Protein AF-A0A8S9YW09-F1 (afdb_monomer_lite)

Secondary structure (DSSP, 8-state):
-HHHHHHHHHHTTT---HHHHHHHHHHHHHHHHT-----EE--HHHHHH--GGGS-TTSPPEEEEEE-SS-SSHHHHHHHHHHHHT-TTTSSHHHHHH-----EEEEE-SB-STT---BSSEEEEE-SS-EEEE-S-S-HHHHHHHHHHHHTT---EEE-TTTHHHHH-TTTT--SSEEEEEE----HHHHHHHHHHHHHHHTTTEEEEEE-TTT-HHHHHHTT--SS--SS-EEEEEETTEEEE--S-PPTT-HHHHHHIIIIIGGGS-EEEPPPPPPHHHHHHHHHHHHHHHHHHHH-HHHHHHHHHHHHHHHHHHHHHHHHHHHHHHHTTTTTGGGSSSS------------------------------

Radius of gyration: 38.92 Å; chains: 1; bounding box: 91×90×108 Å

Structure (mmCIF, N/CA/C/O backbone):
data_AF-A0A8S9YW09-F1
#
_entry.id   AF-A0A8S9YW09-F1
#
loop_
_atom_site.group_PDB
_atom_site.id
_atom_site.type_symbol
_atom_site.label_atom_id
_atom_site.label_alt_id
_atom_site.label_comp_id
_atom_site.label_asym_id
_atom_site.label_entity_id
_atom_site.label_seq_id
_atom_site.pdbx_PDB_ins_code
_atom_site.Cartn_x
_atom_site.Cartn_y
_atom_site.Cartn_z
_atom_site.occupancy
_atom_site.B_iso_or_equiv
_atom_site.auth_seq_id
_atom_site.auth_comp_id
_atom_site.auth_asym_id
_atom_site.auth_atom_id
_atom_site.pdbx_PDB_model_num
ATOM 1 N N . MET A 1 1 ? 18.233 -5.459 -41.151 1.00 38.62 1 MET A N 1
ATOM 2 C CA . MET A 1 1 ? 18.848 -6.801 -41.010 1.00 38.62 1 MET A CA 1
ATOM 3 C C . MET A 1 1 ? 18.903 -7.599 -42.315 1.00 38.62 1 MET A C 1
ATOM 5 O O . MET A 1 1 ? 19.995 -8.012 -42.679 1.00 38.62 1 MET A O 1
ATOM 9 N N . ALA A 1 2 ? 17.797 -7.779 -43.053 1.00 34.22 2 ALA A N 1
ATOM 10 C CA . ALA A 1 2 ? 17.775 -8.597 -44.281 1.00 34.22 2 ALA A CA 1
ATOM 11 C C . ALA A 1 2 ? 18.789 -8.159 -45.365 1.00 34.22 2 ALA A C 1
ATOM 13 O O . ALA A 1 2 ? 19.487 -8.992 -45.932 1.00 34.22 2 ALA A O 1
ATOM 14 N N . LEU A 1 3 ? 18.954 -6.850 -45.588 1.00 36.75 3 LEU A N 1
ATOM 15 C CA . LEU A 1 3 ? 19.936 -6.304 -46.542 1.00 36.75 3 LEU A CA 1
ATOM 16 C C . LEU A 1 3 ? 21.400 -6.536 -46.126 1.00 36.75 3 LEU A C 1
ATOM 18 O O . LEU A 1 3 ? 22.253 -6.752 -46.983 1.00 36.75 3 LEU A O 1
ATOM 22 N N . LEU A 1 4 ? 21.688 -6.554 -44.820 1.00 41.75 4 LEU A N 1
ATOM 23 C CA . LEU A 1 4 ? 23.035 -6.805 -44.295 1.00 41.75 4 LEU A CA 1
ATOM 24 C C . LEU A 1 4 ? 23.421 -8.285 -44.463 1.00 41.75 4 LEU A C 1
ATOM 26 O O . LEU A 1 4 ? 24.546 -8.595 -44.843 1.00 41.75 4 LEU A O 1
ATOM 30 N N . LEU A 1 5 ? 22.461 -9.194 -44.257 1.00 45.59 5 LEU A N 1
ATOM 31 C CA . LEU A 1 5 ? 22.642 -10.637 -44.450 1.00 45.59 5 LEU A CA 1
ATOM 32 C C . LEU A 1 5 ? 22.887 -11.000 -45.924 1.00 45.59 5 LEU A C 1
ATOM 34 O O . LEU A 1 5 ? 23.711 -11.868 -46.210 1.00 45.59 5 LEU A O 1
ATOM 38 N N . ILE A 1 6 ? 22.242 -10.298 -46.861 1.00 52.12 6 ILE A N 1
ATOM 39 C CA . ILE A 1 6 ? 22.453 -10.488 -48.306 1.00 52.12 6 ILE A CA 1
ATOM 40 C C . ILE A 1 6 ? 23.844 -9.987 -48.731 1.00 52.12 6 ILE A C 1
ATOM 42 O O . ILE A 1 6 ? 24.545 -10.671 -49.479 1.00 52.12 6 ILE A O 1
ATOM 46 N N . LEU A 1 7 ? 24.289 -8.841 -48.203 1.00 48.72 7 LEU A N 1
ATOM 47 C CA . LEU A 1 7 ? 25.627 -8.292 -48.461 1.00 48.72 7 LEU A CA 1
ATOM 48 C C . LEU A 1 7 ? 26.745 -9.194 -47.916 1.00 48.72 7 LEU A C 1
ATOM 50 O O . LEU A 1 7 ? 27.710 -9.473 -48.626 1.00 48.72 7 LEU A O 1
ATOM 54 N N . ILE A 1 8 ? 26.583 -9.722 -46.701 1.00 53.28 8 ILE A N 1
ATOM 55 C CA . ILE A 1 8 ? 27.535 -10.658 -46.083 1.00 53.28 8 ILE A CA 1
ATOM 56 C C . ILE A 1 8 ? 27.564 -11.988 -46.858 1.00 53.28 8 ILE A C 1
ATOM 58 O O . ILE A 1 8 ? 28.641 -12.497 -47.168 1.00 53.28 8 ILE A O 1
ATOM 62 N N . SER A 1 9 ? 26.402 -12.507 -47.275 1.00 52.12 9 SER A N 1
ATOM 63 C CA . SER A 1 9 ? 26.300 -13.698 -48.135 1.00 52.12 9 SER A CA 1
ATOM 64 C C . SER A 1 9 ? 27.034 -13.525 -49.471 1.00 52.12 9 SER A C 1
ATOM 66 O O . SER A 1 9 ? 27.677 -14.460 -49.951 1.00 52.12 9 SER A O 1
ATOM 68 N N . SER A 1 10 ? 26.965 -12.334 -50.075 1.00 54.56 10 SER A N 1
ATOM 69 C CA . SER A 1 10 ? 27.607 -12.059 -51.365 1.00 54.56 10 SER A CA 1
ATOM 70 C C . SER A 1 10 ? 29.128 -11.880 -51.256 1.00 54.56 10 SER A C 1
ATOM 72 O O . SER A 1 10 ? 29.847 -12.241 -52.187 1.00 54.56 10 SER A O 1
ATOM 74 N N . LEU A 1 11 ? 29.633 -11.382 -50.120 1.00 54.09 11 LEU A N 1
ATOM 75 C CA . LEU A 1 11 ? 31.070 -11.210 -49.854 1.00 54.09 11 LEU A CA 1
ATOM 76 C C . LEU A 1 11 ? 31.793 -12.523 -49.491 1.00 54.09 11 LEU A C 1
ATOM 78 O O . LEU A 1 11 ? 32.989 -12.657 -49.738 1.00 54.09 11 LEU A O 1
ATOM 82 N N . LEU A 1 12 ? 31.081 -13.515 -48.948 1.00 52.28 12 LEU A N 1
ATOM 83 C CA . LEU A 1 12 ? 31.646 -14.792 -48.474 1.00 52.28 12 LEU A CA 1
ATOM 84 C C . LEU A 1 12 ? 31.626 -15.931 -49.509 1.00 52.28 12 LEU A C 1
ATOM 86 O O . LEU A 1 12 ? 32.023 -17.062 -49.212 1.00 52.28 12 LEU A O 1
ATOM 90 N N . ASN A 1 13 ? 31.216 -15.643 -50.746 1.00 52.41 13 ASN A N 1
ATOM 91 C CA . ASN A 1 13 ? 31.117 -16.637 -51.814 1.00 52.41 13 ASN A CA 1
ATOM 92 C C . ASN A 1 13 ? 32.441 -17.302 -52.283 1.00 52.41 13 ASN A C 1
ATOM 94 O O . ASN A 1 13 ? 32.350 -18.424 -52.786 1.00 52.41 13 ASN A O 1
ATOM 98 N N . PRO A 1 14 ? 33.663 -16.738 -52.116 1.00 48.59 14 PRO A N 1
ATOM 99 C CA . PRO A 1 14 ? 34.868 -17.393 -52.638 1.00 48.59 14 PRO A CA 1
ATOM 100 C C . PRO A 1 14 ? 35.523 -18.417 -51.687 1.00 48.59 14 PRO A C 1
ATOM 102 O O . PRO A 1 14 ? 36.438 -19.128 -52.103 1.00 48.59 14 PRO A O 1
ATOM 105 N N . LEU A 1 15 ? 35.072 -18.568 -50.435 1.00 50.59 15 LEU A N 1
ATOM 106 C CA . LEU A 1 15 ? 35.698 -19.488 -49.471 1.00 50.59 15 LEU A CA 1
ATOM 107 C C . LEU A 1 15 ? 35.097 -20.904 -49.566 1.00 50.59 15 LEU A C 1
ATOM 109 O O . LEU A 1 15 ? 34.148 -21.276 -48.871 1.00 50.59 15 LEU A O 1
ATOM 113 N N . LYS A 1 16 ? 35.665 -21.719 -50.466 1.00 50.56 16 LYS A N 1
ATOM 114 C CA . LYS A 1 16 ? 35.349 -23.147 -50.644 1.00 50.56 16 LYS A CA 1
ATOM 115 C C . LYS A 1 16 ? 35.856 -23.979 -49.457 1.00 50.56 16 LYS A C 1
ATOM 117 O O . LYS A 1 16 ? 36.950 -24.528 -49.483 1.00 50.56 16 LYS A O 1
ATOM 122 N N . GLY A 1 17 ? 35.027 -24.112 -48.426 1.00 52.53 17 GLY A N 1
ATOM 123 C CA . GLY A 1 17 ? 35.242 -25.056 -47.329 1.00 52.53 17 GLY A CA 1
ATOM 124 C C . GLY A 1 17 ? 33.961 -25.296 -46.532 1.00 52.53 17 GLY A C 1
ATOM 125 O O . GLY A 1 17 ? 33.556 -24.460 -45.730 1.00 52.53 17 GLY A O 1
ATOM 126 N N . ILE A 1 18 ? 33.324 -26.458 -46.721 1.00 55.06 18 ILE A N 1
ATOM 127 C CA . ILE A 1 18 ? 32.054 -26.852 -46.068 1.00 55.06 18 ILE A CA 1
ATOM 128 C C . ILE A 1 18 ? 32.127 -26.774 -44.530 1.00 55.06 18 ILE A C 1
ATOM 130 O O . ILE A 1 18 ? 31.131 -26.475 -43.872 1.00 55.06 18 ILE A O 1
ATOM 134 N N . ARG A 1 19 ? 33.314 -26.985 -43.951 1.00 53.94 19 ARG A N 1
ATOM 135 C CA . ARG A 1 19 ? 33.543 -26.933 -42.500 1.00 53.94 19 ARG A CA 1
ATOM 136 C C . ARG A 1 19 ? 33.588 -25.497 -41.953 1.00 53.94 19 ARG A C 1
ATOM 138 O O . ARG A 1 19 ? 33.045 -25.247 -40.883 1.00 53.94 19 ARG A O 1
ATOM 145 N N . TRP A 1 20 ? 34.122 -24.546 -42.725 1.00 54.25 20 TRP A N 1
ATOM 146 C CA . TRP A 1 20 ? 34.126 -23.119 -42.375 1.00 54.25 20 TRP A CA 1
ATOM 147 C C . TRP A 1 20 ? 32.742 -22.494 -42.499 1.00 54.25 20 TRP A C 1
ATOM 149 O O . TRP A 1 20 ? 32.371 -21.688 -41.657 1.00 54.25 20 TRP A O 1
ATOM 159 N N . ARG A 1 21 ? 31.937 -22.921 -43.482 1.00 53.81 21 ARG A N 1
ATOM 160 C CA . ARG A 1 21 ? 30.552 -22.451 -43.623 1.00 53.81 21 ARG A CA 1
ATOM 161 C C . ARG A 1 21 ? 29.705 -22.763 -42.393 1.00 53.81 21 ARG A C 1
ATOM 163 O O . ARG A 1 21 ? 28.982 -21.885 -41.954 1.00 53.81 21 ARG A O 1
ATOM 170 N N . LYS A 1 22 ? 29.829 -23.959 -41.802 1.00 54.81 22 LYS A N 1
ATOM 171 C CA . LYS A 1 22 ? 29.092 -24.320 -40.577 1.00 54.81 22 LYS A CA 1
ATOM 172 C C . LYS A 1 22 ? 29.581 -23.541 -39.352 1.00 54.81 22 LYS A C 1
ATOM 174 O O . LYS A 1 22 ? 28.753 -23.011 -38.626 1.00 54.81 22 LYS A O 1
ATOM 179 N N . CYS A 1 23 ? 30.895 -23.406 -39.156 1.00 57.16 23 CYS A N 1
ATOM 180 C CA . CYS A 1 23 ? 31.441 -22.604 -38.053 1.00 57.16 23 CYS A CA 1
ATOM 181 C C . CYS A 1 23 ? 31.098 -21.118 -38.181 1.00 57.16 23 CYS A C 1
ATOM 183 O O . CYS A 1 23 ? 30.785 -20.491 -37.182 1.00 57.16 23 CYS A O 1
ATOM 185 N N . LEU A 1 24 ? 31.112 -20.563 -39.393 1.00 61.34 24 LEU A N 1
ATOM 186 C CA . LEU A 1 24 ? 30.771 -19.165 -39.632 1.00 61.34 24 LEU A CA 1
ATOM 187 C C . LEU A 1 24 ? 29.262 -18.922 -39.526 1.00 61.34 24 LEU A C 1
ATOM 189 O O . LEU A 1 24 ? 28.868 -17.880 -39.031 1.00 61.34 24 LEU A O 1
ATOM 193 N N . PHE A 1 25 ? 28.417 -19.880 -39.922 1.00 60.28 25 PHE A N 1
ATOM 194 C CA . PHE A 1 25 ? 26.973 -19.790 -39.681 1.00 60.28 25 PHE A CA 1
ATOM 195 C C . PHE A 1 25 ? 26.664 -19.841 -38.187 1.00 60.28 25 PHE A C 1
ATOM 197 O O . PHE A 1 25 ? 25.871 -19.042 -37.718 1.00 60.28 25 PHE A O 1
ATOM 204 N N . VAL A 1 26 ? 27.335 -20.719 -37.434 1.00 62.72 26 VAL A N 1
ATOM 205 C CA . VAL A 1 26 ? 27.223 -20.765 -35.970 1.00 62.72 26 VAL A CA 1
ATOM 206 C C . VAL A 1 26 ? 27.763 -19.480 -35.350 1.00 62.72 26 VAL A C 1
ATOM 208 O O . VAL A 1 26 ? 27.104 -18.937 -34.485 1.00 62.72 26 VAL A O 1
ATOM 211 N N . LEU A 1 27 ? 28.890 -18.937 -35.822 1.00 64.88 27 LEU A N 1
ATOM 212 C CA . LEU A 1 27 ? 29.451 -17.676 -35.330 1.00 64.88 27 LEU A CA 1
ATOM 213 C C . LEU A 1 27 ? 28.542 -16.484 -35.649 1.00 64.88 27 LEU A C 1
ATOM 215 O O . LEU A 1 27 ? 28.339 -15.643 -34.793 1.00 64.88 27 LEU A O 1
ATOM 219 N N . VAL A 1 28 ? 27.976 -16.404 -36.854 1.00 64.94 28 VAL A N 1
ATOM 220 C CA . VAL A 1 28 ? 27.044 -15.336 -37.245 1.00 64.94 28 VAL A CA 1
ATOM 221 C C . VAL A 1 28 ? 25.713 -15.492 -36.519 1.00 64.94 28 VAL A C 1
ATOM 223 O O . VAL A 1 28 ? 25.151 -14.486 -36.124 1.00 64.94 28 VAL A O 1
ATOM 226 N N . TYR A 1 29 ? 25.233 -16.713 -36.282 1.00 58.97 29 TYR A N 1
ATOM 227 C CA . TYR A 1 29 ? 24.055 -16.969 -35.450 1.00 58.97 29 TYR A CA 1
ATOM 228 C C . TYR A 1 29 ? 24.325 -16.613 -33.982 1.00 58.97 29 TYR A C 1
ATOM 230 O O . TYR A 1 29 ? 23.493 -15.989 -33.344 1.00 58.97 29 TYR A O 1
ATOM 238 N N . PHE A 1 30 ? 25.519 -16.916 -33.470 1.00 55.50 30 PHE A N 1
ATOM 239 C CA . PHE A 1 30 ? 25.962 -16.556 -32.121 1.00 55.50 30 PHE A CA 1
ATOM 240 C C . PHE A 1 30 ? 26.141 -15.037 -31.974 1.00 55.50 30 PHE A C 1
ATOM 242 O O . PHE A 1 30 ? 25.692 -14.458 -30.997 1.00 55.50 30 PHE A O 1
ATOM 249 N N . LEU A 1 31 ? 26.713 -14.364 -32.976 1.00 53.62 31 LEU A N 1
ATOM 250 C CA . LEU A 1 31 ? 26.859 -12.904 -33.027 1.00 53.62 31 LEU A CA 1
ATOM 251 C C . LEU A 1 31 ? 25.528 -12.184 -33.300 1.00 53.62 31 LEU A C 1
ATOM 253 O O . LEU A 1 31 ? 25.353 -11.059 -32.850 1.00 53.62 31 LEU A O 1
ATOM 257 N N . ALA A 1 32 ? 24.590 -12.811 -34.016 1.00 50.22 32 ALA A N 1
ATOM 258 C CA . ALA A 1 32 ? 23.234 -12.299 -34.220 1.00 50.22 32 ALA A CA 1
ATOM 259 C C . ALA A 1 32 ? 22.337 -12.533 -32.995 1.00 50.22 32 ALA A C 1
ATOM 261 O O . ALA A 1 32 ? 21.450 -11.730 -32.753 1.00 50.22 32 ALA A O 1
ATOM 262 N N . SER A 1 33 ? 22.595 -13.584 -32.212 1.00 46.69 33 SER A N 1
ATOM 263 C CA . SER A 1 33 ? 21.965 -13.848 -30.910 1.00 46.69 33 SER A CA 1
ATOM 264 C C . SER A 1 33 ? 22.544 -12.958 -29.796 1.00 46.69 33 SER A C 1
ATOM 266 O O . SER A 1 33 ? 21.892 -12.720 -28.788 1.00 46.69 33 SER A O 1
ATOM 268 N N . MET A 1 34 ? 23.719 -12.351 -30.013 1.00 42.44 34 MET A N 1
ATOM 269 C CA . MET A 1 34 ? 24.265 -11.262 -29.184 1.00 42.44 34 MET A CA 1
ATOM 270 C C . MET A 1 34 ? 23.589 -9.904 -29.456 1.00 42.44 34 MET A C 1
ATOM 272 O O . MET A 1 34 ? 24.188 -8.851 -29.224 1.00 42.44 34 MET A O 1
ATOM 276 N N . THR A 1 35 ? 22.352 -9.873 -29.962 1.00 46.09 35 THR A N 1
ATOM 277 C CA . THR A 1 35 ? 21.557 -8.649 -29.867 1.00 46.09 35 THR A CA 1
ATOM 278 C C . THR A 1 35 ? 21.207 -8.447 -28.403 1.00 46.09 35 THR A C 1
ATOM 280 O O . THR A 1 35 ? 20.286 -9.076 -27.885 1.00 46.09 35 THR A O 1
ATOM 283 N N . ASN A 1 36 ? 21.974 -7.568 -27.752 1.00 46.47 36 ASN A N 1
ATOM 284 C CA . ASN A 1 36 ? 21.634 -6.963 -26.469 1.00 46.47 36 ASN A CA 1
ATOM 285 C C . ASN A 1 36 ? 20.131 -6.670 -26.449 1.00 46.47 36 ASN A C 1
ATOM 287 O O . ASN A 1 36 ? 19.607 -6.200 -27.466 1.00 46.47 36 ASN A O 1
ATOM 291 N N . ALA A 1 37 ? 19.448 -6.896 -25.324 1.00 47.75 37 ALA A N 1
ATOM 292 C CA . ALA A 1 37 ? 18.128 -6.310 -25.145 1.00 47.75 37 ALA A CA 1
ATOM 293 C C . ALA A 1 37 ? 18.251 -4.817 -25.400 1.00 47.75 37 ALA A C 1
ATOM 295 O O . ALA A 1 37 ? 18.863 -4.062 -24.645 1.00 47.75 37 ALA A O 1
ATOM 296 N N . ALA A 1 38 ? 17.741 -4.423 -26.557 1.00 56.91 38 ALA A N 1
ATOM 297 C CA . ALA A 1 38 ? 17.748 -3.053 -26.969 1.00 56.91 38 ALA A CA 1
ATOM 298 C C . ALA A 1 38 ? 16.650 -2.414 -26.147 1.00 56.91 38 ALA A C 1
ATOM 300 O O . ALA A 1 38 ? 15.469 -2.672 -26.382 1.00 56.91 38 ALA A O 1
ATOM 301 N N . VAL A 1 39 ? 17.044 -1.603 -25.171 1.00 64.50 39 VAL A N 1
ATOM 302 C CA . VAL A 1 39 ? 16.102 -0.688 -24.547 1.00 64.50 39 VAL A CA 1
ATOM 303 C C . VAL A 1 39 ? 15.341 0.007 -25.664 1.00 64.50 39 VAL A C 1
ATOM 305 O O . VAL A 1 39 ? 15.925 0.609 -26.574 1.00 64.50 39 VAL A O 1
ATOM 308 N N . ARG A 1 40 ? 14.018 -0.072 -25.583 1.00 74.38 40 ARG A N 1
ATOM 309 C CA . ARG A 1 40 ? 13.139 0.541 -26.564 1.00 74.38 40 ARG A CA 1
ATOM 310 C C . ARG A 1 40 ? 12.821 1.954 -26.105 1.00 74.38 40 ARG A C 1
ATOM 312 O O . ARG A 1 40 ? 11.988 2.169 -25.226 1.00 74.38 40 ARG A O 1
ATOM 319 N N . ASN A 1 41 ? 13.486 2.925 -26.721 1.00 81.50 41 ASN A N 1
ATOM 320 C CA . ASN A 1 41 ? 13.068 4.319 -26.628 1.00 81.50 41 ASN A CA 1
ATOM 321 C C . ASN A 1 41 ? 11.752 4.475 -27.396 1.00 81.50 41 ASN A C 1
ATOM 323 O O . ASN A 1 41 ? 11.732 4.338 -28.621 1.00 81.50 41 ASN A O 1
ATOM 327 N N . ILE A 1 42 ? 10.658 4.743 -26.684 1.00 84.31 42 ILE A N 1
ATOM 328 C CA . ILE A 1 42 ? 9.323 4.895 -27.273 1.00 84.31 42 ILE A CA 1
ATOM 329 C C . ILE A 1 42 ? 8.708 6.243 -26.895 1.00 84.31 42 ILE A C 1
ATOM 331 O O . ILE A 1 42 ? 9.038 6.848 -25.876 1.00 84.31 42 ILE A O 1
ATOM 335 N N . THR A 1 43 ? 7.802 6.733 -27.740 1.00 86.06 43 THR A N 1
ATOM 336 C CA . THR A 1 43 ? 7.032 7.946 -27.455 1.00 86.06 43 THR A CA 1
ATOM 337 C C . THR A 1 43 ? 5.886 7.642 -26.491 1.00 86.06 43 THR A C 1
ATOM 339 O O . THR A 1 43 ? 5.376 6.522 -26.442 1.00 86.06 43 THR A O 1
ATOM 342 N N . PHE A 1 44 ? 5.440 8.657 -25.745 1.00 86.19 44 PHE A N 1
ATOM 343 C CA . PHE A 1 44 ? 4.319 8.530 -24.806 1.00 86.19 44 PHE A CA 1
ATOM 344 C C . PHE A 1 44 ? 3.036 8.005 -25.477 1.00 86.19 44 PHE A C 1
ATOM 346 O O . PHE A 1 44 ? 2.360 7.137 -24.937 1.00 86.19 44 PHE A O 1
ATOM 353 N N . GLU A 1 45 ? 2.728 8.475 -26.690 1.00 84.94 45 GLU A N 1
ATOM 354 C CA . GLU A 1 45 ? 1.558 8.012 -27.449 1.00 84.94 45 GLU A CA 1
ATOM 355 C C . GLU A 1 45 ? 1.630 6.529 -27.814 1.00 84.94 45 GLU A C 1
ATOM 357 O O . GLU A 1 45 ? 0.601 5.854 -27.833 1.00 84.94 45 GLU A O 1
ATOM 362 N N . LEU A 1 46 ? 2.831 6.024 -28.115 1.00 84.00 46 LEU A N 1
ATOM 363 C CA . LEU A 1 46 ? 3.026 4.613 -28.419 1.00 84.00 46 LEU A CA 1
ATOM 364 C C . LEU A 1 46 ? 2.880 3.774 -27.148 1.00 84.00 46 LEU A C 1
ATOM 366 O O . LEU A 1 46 ? 2.193 2.762 -27.191 1.00 84.00 46 LEU A O 1
ATOM 370 N N . LEU A 1 47 ? 3.432 4.231 -26.017 1.00 85.00 47 LEU A N 1
ATOM 371 C CA . LEU A 1 47 ? 3.278 3.558 -24.722 1.00 85.00 47 LEU A CA 1
ATOM 372 C C . LEU A 1 47 ? 1.802 3.375 -24.341 1.00 85.00 47 LEU A C 1
ATOM 374 O O . LEU A 1 47 ? 1.411 2.301 -23.899 1.00 85.00 47 LEU A O 1
ATOM 378 N N . CYS A 1 48 ? 0.973 4.398 -24.549 1.00 84.19 48 CYS A N 1
ATOM 379 C CA . CYS A 1 48 ? -0.458 4.329 -24.245 1.00 84.19 48 CYS A CA 1
ATOM 380 C C . CYS A 1 48 ? -1.246 3.365 -25.148 1.00 84.19 48 CYS A C 1
ATOM 382 O O . CYS A 1 48 ? -2.352 2.984 -24.778 1.00 84.19 48 CYS A O 1
ATOM 384 N N . LYS A 1 49 ? -0.713 3.011 -26.325 1.00 83.81 49 LYS A N 1
ATOM 385 C CA . LYS A 1 49 ? -1.327 2.070 -27.278 1.00 83.81 49 LYS A CA 1
ATOM 386 C C . LYS A 1 49 ? -0.792 0.644 -27.147 1.00 83.81 49 LYS A C 1
ATOM 388 O O . LYS A 1 49 ? -1.303 -0.239 -27.825 1.00 83.81 49 LYS A O 1
ATOM 393 N N . LEU A 1 50 ? 0.268 0.440 -26.367 1.00 82.62 50 LEU A N 1
ATOM 394 C CA . LEU A 1 50 ? 0.822 -0.885 -26.134 1.00 82.62 50 LEU A CA 1
ATOM 395 C C . LEU A 1 50 ? -0.055 -1.622 -25.128 1.00 82.62 50 LEU A C 1
ATOM 397 O O . LEU A 1 50 ? -0.203 -1.189 -23.984 1.00 82.62 50 LEU A O 1
ATOM 401 N N . ASP A 1 51 ? -0.572 -2.762 -25.564 1.00 73.12 51 ASP A N 1
ATOM 402 C CA . ASP A 1 51 ? -1.209 -3.728 -24.691 1.00 73.12 51 ASP A CA 1
ATOM 403 C C . ASP A 1 51 ? -0.154 -4.761 -24.284 1.00 73.12 51 ASP A C 1
ATOM 405 O O . ASP A 1 51 ? 0.415 -5.465 -25.115 1.00 73.12 51 ASP A O 1
ATOM 409 N N . PHE A 1 52 ? 0.152 -4.825 -22.986 1.00 81.44 52 PHE A N 1
ATOM 410 C CA . PHE A 1 52 ? 1.117 -5.773 -22.412 1.00 81.44 52 PHE A CA 1
ATOM 411 C C . PHE A 1 52 ? 0.528 -7.192 -22.292 1.00 81.44 52 PHE A C 1
ATOM 413 O O . PHE A 1 52 ? 0.872 -7.926 -21.371 1.00 81.44 52 PHE A O 1
ATOM 420 N N . GLU A 1 53 ? -0.377 -7.579 -23.195 1.00 76.94 53 GLU A N 1
ATOM 421 C CA . GLU A 1 53 ? -1.026 -8.899 -23.208 1.00 76.94 53 GLU A CA 1
ATOM 422 C C . GLU A 1 53 ? -0.010 -10.034 -23.375 1.00 76.94 53 GLU A C 1
ATOM 424 O O . GLU A 1 53 ? -0.161 -11.096 -22.775 1.00 76.94 53 GLU A O 1
ATOM 429 N N . ASP A 1 54 ? 1.071 -9.770 -24.110 1.00 72.25 54 ASP A N 1
ATOM 430 C CA . ASP A 1 54 ? 2.177 -10.709 -24.300 1.00 72.25 54 ASP A CA 1
ATOM 431 C C . ASP A 1 54 ? 3.007 -10.931 -23.019 1.00 72.25 54 ASP A C 1
ATOM 433 O O . ASP A 1 54 ? 3.807 -11.864 -22.959 1.00 72.25 54 ASP A O 1
ATOM 437 N N . VAL A 1 55 ? 2.832 -10.092 -21.987 1.00 76.94 55 VAL A N 1
ATOM 438 C CA . VAL A 1 55 ? 3.503 -10.221 -20.686 1.00 76.94 55 VAL A CA 1
ATOM 439 C C . VAL A 1 55 ? 2.576 -10.954 -19.714 1.00 76.94 55 VAL A C 1
ATOM 441 O O . VAL A 1 55 ? 1.677 -10.377 -19.088 1.00 76.94 55 VAL A O 1
ATOM 444 N N . LEU A 1 56 ? 2.794 -12.263 -19.596 1.00 76.69 56 LEU A N 1
ATOM 445 C CA . LEU A 1 56 ? 1.979 -13.146 -18.764 1.00 76.69 56 LEU A CA 1
ATOM 446 C C . LEU A 1 56 ? 2.118 -12.832 -17.266 1.00 76.69 56 LEU A C 1
ATOM 448 O O . LEU A 1 56 ? 3.204 -12.534 -16.765 1.00 76.69 56 LEU A O 1
ATOM 452 N N . VAL A 1 57 ? 1.018 -12.977 -16.524 1.00 79.38 57 VAL A N 1
ATOM 453 C CA . VAL A 1 57 ? 1.023 -12.864 -15.058 1.00 79.38 57 VAL A CA 1
ATOM 454 C C . VAL A 1 57 ? 1.952 -13.920 -14.460 1.00 79.38 57 VAL A C 1
ATOM 456 O O . VAL A 1 57 ? 1.837 -15.109 -14.752 1.00 79.38 57 VAL A O 1
ATOM 459 N N . GLY A 1 58 ? 2.869 -13.483 -13.599 1.00 73.56 58 GLY A N 1
ATOM 460 C CA . GLY A 1 58 ? 3.866 -14.355 -12.975 1.00 73.56 58 GLY A CA 1
ATOM 461 C C . GLY A 1 58 ? 5.181 -14.479 -13.742 1.00 73.56 58 GLY A C 1
ATOM 462 O O . GLY A 1 58 ? 6.150 -14.991 -13.182 1.00 73.56 58 GLY A O 1
ATOM 463 N N . ALA A 1 59 ? 5.240 -13.982 -14.979 1.00 79.25 59 ALA A N 1
ATOM 464 C CA . ALA A 1 59 ? 6.497 -13.771 -15.686 1.00 79.25 59 ALA A CA 1
ATOM 465 C C . ALA A 1 59 ? 7.184 -12.483 -15.202 1.00 79.25 59 ALA A C 1
ATOM 467 O O . ALA A 1 59 ? 6.659 -11.751 -14.355 1.00 79.25 59 ALA A O 1
ATOM 468 N N . ASN A 1 60 ? 8.364 -12.196 -15.755 1.00 81.12 60 ASN A N 1
ATOM 469 C CA . ASN A 1 60 ? 9.009 -10.921 -15.485 1.00 81.12 60 ASN A CA 1
ATOM 470 C C . ASN A 1 60 ? 8.148 -9.774 -16.046 1.00 81.12 60 ASN A C 1
ATOM 472 O O . ASN A 1 60 ? 7.617 -9.873 -17.149 1.00 81.12 60 ASN A O 1
ATOM 476 N N . PRO A 1 61 ? 7.990 -8.673 -15.306 1.00 86.62 61 PRO A N 1
ATOM 477 C CA . PRO A 1 61 ? 7.266 -7.516 -15.791 1.00 86.62 61 PRO A CA 1
ATOM 478 C C . PRO A 1 61 ? 8.045 -6.787 -16.884 1.00 86.62 61 PRO A C 1
ATOM 480 O O . PRO A 1 61 ? 9.278 -6.757 -16.885 1.00 86.62 61 PRO A O 1
ATOM 483 N N . ALA A 1 62 ? 7.310 -6.085 -17.744 1.00 87.12 62 ALA A N 1
ATOM 484 C CA . ALA A 1 62 ? 7.875 -5.003 -18.529 1.00 87.12 62 ALA A CA 1
ATOM 485 C C . ALA A 1 62 ? 8.280 -3.851 -17.597 1.00 87.12 62 ALA A C 1
ATOM 487 O O . ALA A 1 62 ? 7.495 -3.400 -16.755 1.00 87.12 62 ALA A O 1
ATOM 488 N N . LEU A 1 63 ? 9.511 -3.371 -17.761 1.00 89.50 63 LEU A N 1
ATOM 489 C CA . LEU A 1 63 ? 10.065 -2.252 -17.005 1.00 89.50 63 LEU A CA 1
ATOM 490 C C . LEU A 1 63 ? 9.932 -0.979 -17.825 1.00 89.50 63 LEU A C 1
ATOM 492 O O . LEU A 1 63 ? 10.499 -0.878 -18.909 1.00 89.50 63 LEU A O 1
ATOM 496 N N . ILE A 1 64 ? 9.212 0.011 -17.309 1.00 91.06 64 ILE A N 1
ATOM 497 C CA . ILE A 1 64 ? 8.969 1.265 -18.024 1.00 91.06 64 ILE A CA 1
ATOM 498 C C . ILE A 1 64 ? 9.556 2.411 -17.212 1.00 91.06 64 ILE A C 1
ATOM 500 O O . ILE A 1 64 ? 9.052 2.762 -16.147 1.00 91.06 64 ILE A O 1
ATOM 504 N N . PHE A 1 65 ? 10.617 3.012 -17.734 1.00 90.69 65 PHE A N 1
ATOM 505 C CA . PHE A 1 65 ? 11.259 4.189 -17.171 1.00 90.69 65 PHE A CA 1
ATOM 506 C C . PHE A 1 65 ? 10.635 5.437 -17.790 1.00 90.69 65 PHE A C 1
ATOM 508 O O . PHE A 1 65 ? 10.790 5.683 -18.986 1.00 90.69 65 PHE A O 1
ATOM 515 N N . ILE A 1 66 ? 9.931 6.225 -16.979 1.00 91.06 66 ILE A N 1
ATOM 516 C CA . ILE A 1 66 ? 9.352 7.504 -17.393 1.00 91.06 66 ILE A CA 1
ATOM 517 C C . ILE A 1 66 ? 10.165 8.610 -16.737 1.00 91.06 66 ILE A C 1
ATOM 519 O O . ILE A 1 66 ? 10.173 8.737 -15.512 1.00 91.06 66 ILE A O 1
ATOM 523 N N . THR A 1 67 ? 10.857 9.404 -17.546 1.00 90.25 67 THR A N 1
ATOM 524 C CA . THR A 1 67 ? 11.704 10.503 -17.073 1.00 90.25 67 THR A CA 1
ATOM 525 C C . THR A 1 67 ? 11.377 11.781 -17.850 1.00 90.25 67 THR A C 1
ATOM 527 O O . THR A 1 67 ? 11.149 11.721 -19.058 1.00 90.25 67 THR A O 1
ATOM 530 N N . PRO A 1 68 ? 11.314 12.966 -17.217 1.00 87.81 68 PRO A N 1
ATOM 531 C CA . PRO A 1 68 ? 11.177 14.218 -17.944 1.00 87.81 68 PRO A CA 1
ATOM 532 C C . PRO A 1 68 ? 12.550 14.721 -18.404 1.00 87.81 68 PRO A C 1
ATOM 534 O O . PRO A 1 68 ? 13.531 14.656 -17.665 1.00 87.81 68 PRO A O 1
ATOM 537 N N . GLY A 1 69 ? 12.615 15.337 -19.586 1.00 76.44 69 GLY A N 1
ATOM 538 C CA . GLY A 1 69 ? 13.873 15.855 -20.144 1.00 76.44 69 GLY A CA 1
ATOM 539 C C . GLY A 1 69 ? 14.588 16.958 -19.337 1.00 76.44 69 GLY A C 1
ATOM 540 O O . GLY A 1 69 ? 15.746 17.247 -19.619 1.00 76.44 69 GLY A O 1
ATOM 541 N N . LYS A 1 70 ? 13.943 17.593 -18.346 1.00 72.81 70 LYS A N 1
ATOM 542 C CA . LYS A 1 70 ? 14.575 18.556 -17.419 1.00 72.81 70 LYS A CA 1
ATOM 543 C C . LYS A 1 70 ? 14.343 18.103 -15.983 1.00 72.81 70 LYS A C 1
ATOM 545 O O . LYS A 1 70 ? 13.265 18.325 -15.442 1.00 72.81 70 LYS A O 1
ATOM 550 N N . CYS A 1 71 ? 15.335 17.464 -15.373 1.00 76.75 71 CYS A N 1
ATOM 551 C CA . CYS A 1 71 ? 15.153 16.813 -14.081 1.00 76.75 71 CYS A CA 1
ATOM 552 C C . CYS A 1 71 ? 16.495 16.621 -13.363 1.00 76.75 71 CYS A C 1
ATOM 554 O O . CYS A 1 71 ? 17.425 16.053 -13.925 1.00 76.75 71 CYS A O 1
ATOM 556 N N . SER A 1 72 ? 16.588 17.078 -12.110 1.00 77.00 72 SER A N 1
ATOM 557 C CA . SER A 1 72 ? 17.804 16.973 -11.287 1.00 77.00 72 SER A CA 1
ATOM 558 C C . SER A 1 72 ? 18.057 15.563 -10.745 1.00 77.00 72 SER A C 1
ATOM 560 O O . SER A 1 72 ? 19.192 15.215 -10.445 1.00 77.00 72 SER A O 1
ATOM 562 N N . ILE A 1 73 ? 17.007 14.747 -10.613 1.00 81.44 73 ILE A N 1
ATOM 563 C CA . ILE A 1 73 ? 17.077 13.383 -10.058 1.00 81.44 73 ILE A CA 1
ATOM 564 C C . ILE A 1 73 ? 17.280 12.339 -11.171 1.00 81.44 73 ILE A C 1
ATOM 566 O O . ILE A 1 73 ? 17.644 11.195 -10.907 1.00 81.44 73 ILE A O 1
ATOM 570 N N . CYS A 1 74 ? 17.088 12.725 -12.431 1.00 83.44 74 CYS A N 1
ATOM 571 C CA . CYS A 1 74 ? 17.017 11.789 -13.546 1.00 83.44 74 CYS A CA 1
ATOM 572 C C . CYS A 1 74 ? 18.355 11.156 -13.914 1.00 83.44 74 CYS A C 1
ATOM 574 O O . CYS A 1 74 ? 18.351 10.035 -14.403 1.00 83.44 74 CYS A O 1
ATOM 576 N N . GLU A 1 75 ? 19.478 11.781 -13.558 1.00 83.19 75 GLU A N 1
ATOM 577 C CA . GLU A 1 75 ? 20.806 11.167 -13.677 1.00 83.19 75 GLU A CA 1
ATOM 578 C C . GLU A 1 75 ? 20.890 9.838 -12.900 1.00 83.19 75 GLU A C 1
ATOM 580 O O . GLU A 1 75 ? 21.461 8.864 -13.384 1.00 83.19 75 GLU A O 1
ATOM 585 N N . ARG A 1 76 ? 20.232 9.742 -11.731 1.00 84.12 76 ARG A N 1
ATOM 586 C CA . ARG A 1 76 ? 20.166 8.489 -10.954 1.00 84.12 76 ARG A CA 1
ATOM 587 C C . ARG A 1 76 ? 19.254 7.442 -11.589 1.00 84.12 76 ARG A C 1
ATOM 589 O O . ARG A 1 76 ? 19.504 6.248 -11.460 1.00 84.12 76 ARG A O 1
ATOM 596 N N . PHE A 1 77 ? 18.173 7.871 -12.237 1.00 85.94 77 PHE A N 1
ATOM 597 C CA . PHE A 1 77 ? 17.312 6.949 -12.980 1.00 85.94 77 PHE A CA 1
ATOM 598 C C . PHE A 1 77 ? 18.047 6.412 -14.203 1.00 85.94 77 PHE A C 1
ATOM 600 O O . PHE A 1 77 ? 17.980 5.215 -14.454 1.00 85.94 77 PHE A O 1
ATOM 607 N N . GLU A 1 78 ? 18.787 7.271 -14.905 1.00 82.75 78 GLU A N 1
ATOM 608 C CA . GLU A 1 78 ? 19.602 6.911 -16.062 1.00 82.75 78 GLU A CA 1
ATOM 609 C C . GLU A 1 78 ? 20.735 5.949 -15.681 1.00 82.75 78 GLU A C 1
ATOM 611 O O . GLU A 1 78 ? 20.950 4.963 -16.379 1.00 82.75 78 GLU A O 1
ATOM 616 N N . SER A 1 79 ? 21.401 6.146 -14.537 1.00 84.12 79 SER A N 1
ATOM 617 C CA . SER A 1 79 ? 22.436 5.212 -14.076 1.00 84.12 79 SER A CA 1
ATOM 618 C C . SER A 1 79 ? 21.880 3.816 -13.780 1.00 84.12 79 SER A C 1
ATOM 620 O O . SER A 1 79 ? 22.452 2.826 -14.226 1.00 84.12 79 SER A O 1
ATOM 622 N N . VAL A 1 80 ? 20.748 3.728 -13.067 1.00 84.38 80 VAL A N 1
ATOM 623 C CA . VAL A 1 80 ? 20.081 2.441 -12.781 1.00 84.38 80 VAL A CA 1
ATOM 624 C C . VAL A 1 80 ? 19.599 1.796 -14.077 1.00 84.38 80 VAL A C 1
ATOM 626 O O . VAL A 1 80 ? 19.765 0.600 -14.287 1.00 84.38 80 VAL A O 1
ATOM 629 N N . TYR A 1 81 ? 19.033 2.599 -14.969 1.00 81.94 81 TYR A N 1
ATOM 630 C CA . TYR A 1 81 ? 18.608 2.177 -16.292 1.00 81.94 81 TYR A CA 1
ATOM 631 C C . TYR A 1 81 ? 19.758 1.549 -17.105 1.00 81.94 81 TYR A C 1
ATOM 633 O O . TYR A 1 81 ? 19.589 0.458 -17.648 1.00 81.94 81 TYR A O 1
ATOM 641 N N . LEU A 1 82 ? 20.932 2.188 -17.150 1.00 79.62 82 LEU A N 1
ATOM 642 C CA . LEU A 1 82 ? 22.111 1.670 -17.854 1.00 79.62 82 LEU A CA 1
ATOM 643 C C . LEU A 1 82 ? 22.637 0.373 -17.231 1.00 79.62 82 LEU A C 1
ATOM 645 O O . LEU A 1 82 ? 23.072 -0.519 -17.956 1.00 79.62 82 LEU A O 1
ATOM 649 N N . GLU A 1 83 ? 22.569 0.250 -15.905 1.00 81.25 83 GLU A N 1
ATOM 650 C CA . GLU A 1 83 ? 22.959 -0.964 -15.186 1.00 81.25 83 GLU A CA 1
ATOM 651 C C . GLU A 1 83 ? 22.058 -2.154 -15.560 1.00 81.25 83 GLU A C 1
ATOM 653 O O . GLU A 1 83 ? 22.563 -3.226 -15.881 1.00 81.25 83 GLU A O 1
ATOM 658 N N . PHE A 1 84 ? 20.735 -1.953 -15.626 1.00 75.50 84 PHE A N 1
ATOM 659 C CA . PHE A 1 84 ? 19.791 -2.984 -16.085 1.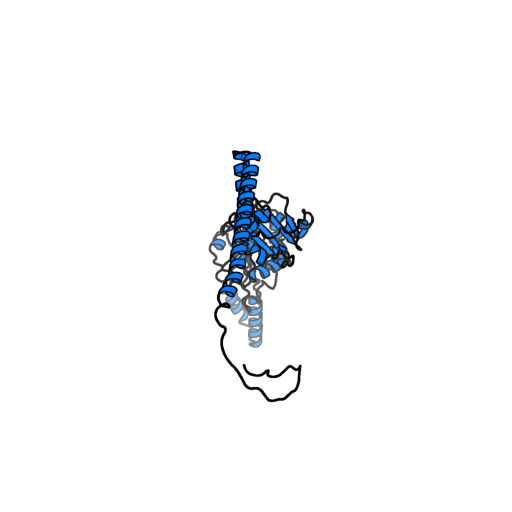00 75.50 84 PHE A CA 1
ATOM 660 C C . PHE A 1 84 ? 19.914 -3.292 -17.577 1.00 75.50 84 PHE A C 1
ATOM 662 O O . PHE A 1 84 ? 19.789 -4.447 -17.978 1.00 75.50 84 PHE A O 1
ATOM 669 N N . ALA A 1 85 ? 20.182 -2.280 -18.403 1.00 70.62 85 ALA A N 1
ATOM 670 C CA . ALA A 1 85 ? 20.409 -2.469 -19.832 1.00 70.62 85 ALA A CA 1
ATOM 671 C C . ALA A 1 85 ? 21.684 -3.280 -20.124 1.00 70.62 85 ALA A C 1
ATOM 673 O O . ALA A 1 85 ? 21.776 -3.909 -21.174 1.00 70.62 85 ALA A O 1
ATOM 674 N N . ALA A 1 86 ? 22.661 -3.266 -19.213 1.00 70.25 86 ALA A N 1
ATOM 675 C CA . ALA A 1 86 ? 23.889 -4.048 -19.312 1.00 70.25 86 ALA A CA 1
ATOM 676 C C . ALA A 1 86 ? 23.778 -5.454 -18.689 1.00 70.25 86 ALA A C 1
ATOM 678 O O . ALA A 1 86 ? 24.690 -6.264 -18.862 1.00 70.25 86 ALA A O 1
ATOM 679 N N . ASP A 1 87 ? 22.697 -5.756 -17.962 1.00 67.75 87 ASP A N 1
ATOM 680 C CA . ASP A 1 87 ? 22.556 -7.009 -17.222 1.00 67.75 87 ASP A CA 1
ATOM 681 C C . ASP A 1 87 ? 22.290 -8.201 -18.180 1.00 67.75 87 ASP A C 1
ATOM 683 O O . ASP A 1 87 ? 21.336 -8.160 -18.970 1.00 67.75 87 ASP A O 1
ATOM 687 N N . PRO A 1 88 ? 23.101 -9.283 -18.140 1.00 57.41 88 PRO A N 1
ATOM 688 C CA . PRO A 1 88 ? 22.933 -10.498 -18.953 1.00 57.41 88 PRO A CA 1
ATOM 689 C C . PRO A 1 88 ? 21.587 -11.207 -18.768 1.00 57.41 88 PRO A C 1
ATOM 691 O O . PRO A 1 88 ? 21.153 -11.917 -19.676 1.00 57.41 88 PRO A O 1
ATOM 694 N N . ILE A 1 89 ? 20.911 -11.010 -17.629 1.00 59.44 89 ILE A N 1
ATOM 695 C CA . ILE A 1 89 ? 19.565 -11.555 -17.382 1.00 59.44 89 ILE A CA 1
ATOM 696 C C . ILE A 1 89 ? 18.556 -10.957 -18.368 1.00 59.44 89 ILE A C 1
ATOM 698 O O . ILE A 1 89 ? 17.662 -11.659 -18.842 1.00 59.44 89 ILE A O 1
ATOM 702 N N . TYR A 1 90 ? 18.741 -9.685 -18.718 1.00 55.38 90 TYR A N 1
ATOM 703 C CA . TYR A 1 90 ? 17.898 -8.979 -19.670 1.00 55.38 90 TYR A CA 1
ATOM 704 C C . TYR A 1 90 ? 18.494 -8.980 -21.082 1.00 55.38 90 TYR A C 1
ATOM 706 O O . TYR A 1 90 ? 17.743 -8.855 -22.030 1.00 55.38 90 TYR A O 1
ATOM 714 N N . THR A 1 91 ? 19.799 -9.196 -21.292 1.00 51.66 91 THR A N 1
ATOM 715 C CA . THR A 1 91 ? 20.460 -9.026 -22.610 1.00 51.66 91 THR A CA 1
ATOM 716 C C . THR A 1 91 ? 20.553 -10.265 -23.523 1.00 51.66 91 THR A C 1
ATOM 718 O O . THR A 1 91 ? 21.493 -10.414 -24.298 1.00 51.66 91 THR A O 1
ATOM 721 N N . GLY A 1 92 ? 19.508 -11.096 -23.572 1.00 47.59 92 GLY A N 1
ATOM 722 C CA . GLY A 1 92 ? 19.155 -11.756 -24.844 1.00 47.59 92 GLY A CA 1
ATOM 723 C C . GLY A 1 92 ? 19.586 -13.208 -25.095 1.00 47.59 92 GLY A C 1
ATOM 724 O O . GLY A 1 92 ? 19.101 -13.781 -26.061 1.00 47.59 92 GLY A O 1
ATOM 725 N N . ILE A 1 93 ? 20.365 -13.884 -24.238 1.00 43.88 93 ILE A N 1
ATOM 726 C CA . ILE A 1 93 ? 20.622 -15.336 -24.442 1.00 43.88 93 ILE A CA 1
ATOM 727 C C . ILE A 1 93 ? 19.520 -16.215 -23.817 1.00 43.88 93 ILE A C 1
ATOM 729 O O . ILE A 1 93 ? 19.154 -17.249 -24.372 1.00 43.88 93 ILE A O 1
ATOM 733 N N . MET A 1 94 ? 18.949 -15.806 -22.680 1.00 43.12 94 MET A N 1
ATOM 734 C CA . MET A 1 94 ? 17.889 -16.569 -21.996 1.00 43.12 94 MET A CA 1
ATOM 735 C C . MET A 1 94 ? 16.473 -16.188 -22.451 1.00 43.12 94 MET A C 1
ATOM 737 O O . MET A 1 94 ? 15.537 -16.951 -22.236 1.00 43.12 94 MET A O 1
ATOM 741 N N . ILE A 1 95 ? 16.307 -15.041 -23.115 1.00 47.28 95 ILE A N 1
ATOM 742 C CA . ILE A 1 95 ? 15.001 -14.544 -23.576 1.00 47.28 95 ILE A CA 1
ATOM 743 C C . ILE A 1 95 ? 14.430 -15.435 -24.688 1.00 47.28 95 ILE A C 1
ATOM 745 O O . ILE A 1 95 ? 13.272 -15.835 -24.602 1.00 47.28 95 ILE A O 1
ATOM 749 N N . GLU A 1 96 ? 15.248 -15.830 -25.672 1.00 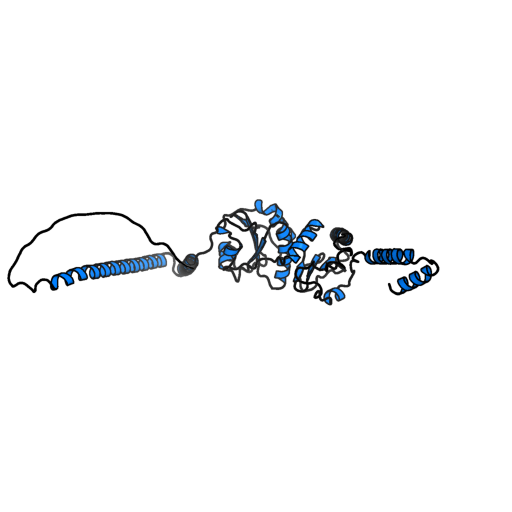41.16 96 GLU A N 1
ATOM 750 C CA . GLU A 1 96 ? 14.815 -16.718 -26.767 1.00 41.16 96 GLU A CA 1
ATOM 751 C C . GLU A 1 96 ? 14.692 -18.196 -26.360 1.00 41.16 96 GLU A C 1
ATOM 753 O O . GLU A 1 96 ? 13.910 -18.929 -26.961 1.00 41.16 96 GLU A O 1
ATOM 758 N N . LEU A 1 97 ? 15.447 -18.658 -25.354 1.00 39.75 97 LEU A N 1
ATOM 759 C CA . LEU A 1 97 ? 15.479 -20.075 -24.958 1.00 39.75 97 LEU A CA 1
ATOM 760 C C . LEU A 1 97 ? 14.563 -20.423 -23.772 1.00 39.75 97 LEU A C 1
ATOM 762 O O . LEU A 1 97 ? 14.222 -21.595 -23.618 1.00 39.75 97 LEU A O 1
ATOM 766 N N . LEU A 1 98 ? 14.164 -19.451 -22.940 1.00 42.69 98 LEU A N 1
ATOM 767 C CA . LEU A 1 98 ? 13.403 -19.691 -21.702 1.00 42.69 98 LEU A CA 1
ATOM 768 C C . LEU A 1 98 ? 12.107 -18.876 -21.560 1.00 42.69 98 LEU A C 1
ATOM 770 O O . LEU A 1 98 ? 11.539 -18.876 -20.470 1.00 42.69 98 LEU A O 1
ATOM 774 N N . ASN A 1 99 ? 11.616 -18.193 -22.604 1.00 43.19 99 ASN A N 1
ATOM 775 C CA . ASN A 1 99 ? 10.450 -17.297 -22.487 1.00 43.19 99 ASN A CA 1
ATOM 776 C C . ASN A 1 99 ? 10.616 -16.260 -21.352 1.00 43.19 99 ASN A C 1
ATOM 778 O O . ASN A 1 99 ? 9.679 -15.950 -20.618 1.00 43.19 99 ASN A O 1
ATOM 782 N N . PHE A 1 100 ? 11.822 -15.708 -21.184 1.00 43.81 100 PHE A N 1
ATOM 783 C CA . PHE A 1 100 ? 12.052 -14.570 -20.289 1.00 43.81 100 PHE A CA 1
ATOM 784 C C . PHE A 1 100 ? 11.493 -13.294 -20.954 1.00 43.81 100 PHE A C 1
ATOM 786 O O . PHE A 1 100 ? 12.224 -12.511 -21.548 1.00 43.81 100 PHE A O 1
ATOM 793 N N . GLN A 1 101 ? 10.173 -13.104 -20.919 1.00 54.12 101 GLN A N 1
ATOM 794 C CA . GLN A 1 101 ? 9.501 -11.890 -21.396 1.00 54.12 101 GLN A CA 1
ATOM 795 C C . GLN A 1 101 ? 9.652 -10.794 -20.345 1.00 54.12 101 GLN A C 1
ATOM 797 O O . GLN A 1 101 ? 9.026 -10.864 -19.301 1.00 54.12 101 GLN A O 1
ATOM 802 N N . GLY A 1 102 ? 10.513 -9.812 -20.587 1.00 62.94 102 GLY A N 1
ATOM 803 C CA . GLY A 1 102 ? 10.668 -8.635 -19.735 1.00 62.94 102 GLY A CA 1
ATOM 804 C C . GLY A 1 102 ? 11.325 -7.522 -20.537 1.00 62.94 102 GLY A C 1
ATOM 805 O O . GLY A 1 102 ? 12.541 -7.359 -20.491 1.00 62.94 102 GLY A O 1
ATOM 806 N N . ASP A 1 103 ? 10.536 -6.807 -21.340 1.00 74.81 103 ASP A N 1
ATOM 807 C CA . ASP A 1 103 ? 11.037 -5.700 -22.157 1.00 74.81 103 ASP A CA 1
ATOM 808 C C . ASP A 1 103 ? 11.309 -4.458 -21.294 1.00 74.81 103 ASP A C 1
ATOM 810 O O . ASP A 1 103 ? 10.543 -4.129 -20.383 1.00 74.81 103 ASP A O 1
ATOM 814 N N . ILE A 1 104 ? 12.382 -3.732 -21.622 1.00 82.56 104 ILE A N 1
ATOM 815 C CA . ILE A 1 104 ? 12.727 -2.455 -20.989 1.00 82.56 104 ILE A CA 1
ATOM 816 C C . ILE A 1 104 ? 12.365 -1.309 -21.938 1.00 82.56 104 ILE A C 1
ATOM 818 O O . ILE A 1 104 ? 12.878 -1.208 -23.058 1.00 82.56 104 ILE A O 1
ATOM 822 N N . TYR A 1 105 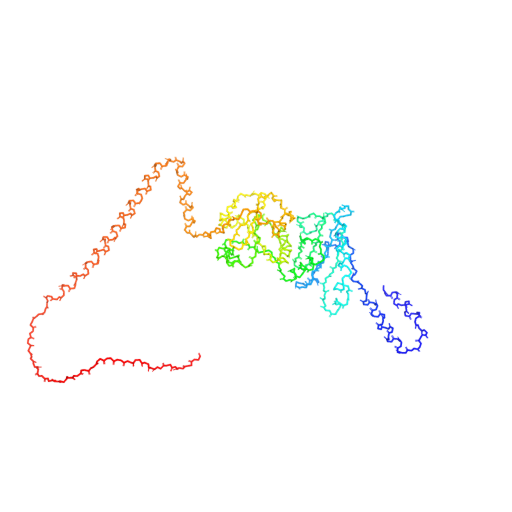? 11.506 -0.416 -21.461 1.00 85.62 105 TYR A N 1
ATOM 823 C CA . TYR A 1 105 ? 11.021 0.762 -22.165 1.00 85.62 105 TYR A CA 1
ATOM 824 C C . TYR A 1 105 ? 11.528 2.029 -21.490 1.00 85.62 105 TYR A C 1
ATOM 826 O O . TYR A 1 105 ? 11.487 2.154 -20.267 1.00 85.62 105 TYR A O 1
ATOM 834 N N . HIS A 1 106 ? 11.951 3.000 -22.292 1.00 88.19 106 HIS A N 1
ATOM 835 C CA . HIS A 1 106 ? 12.303 4.330 -21.813 1.00 88.19 106 HIS A CA 1
ATOM 836 C C . HIS A 1 106 ? 11.463 5.383 -22.539 1.00 88.19 106 HIS A C 1
ATOM 838 O O . HIS A 1 106 ? 11.366 5.377 -23.771 1.00 88.19 106 HIS A O 1
ATOM 844 N N . VAL A 1 107 ? 10.830 6.267 -21.766 1.00 88.56 107 VAL A N 1
ATOM 845 C CA . VAL A 1 107 ? 9.868 7.259 -22.251 1.00 88.56 107 VAL A CA 1
ATOM 846 C C . VAL A 1 107 ? 10.190 8.625 -21.671 1.00 88.56 107 VAL A C 1
ATOM 848 O O . VAL A 1 107 ? 10.151 8.828 -20.458 1.00 88.56 107 VAL A O 1
ATOM 851 N N . ASN A 1 108 ? 10.438 9.589 -22.557 1.00 88.69 108 ASN A N 1
ATOM 852 C CA . ASN A 1 108 ? 10.595 10.983 -22.167 1.00 88.69 108 ASN A CA 1
ATOM 853 C C . ASN A 1 108 ? 9.215 11.645 -22.042 1.00 88.69 108 ASN A C 1
ATOM 855 O O . ASN A 1 108 ? 8.598 11.994 -23.051 1.00 88.69 108 ASN A O 1
ATOM 859 N N . SER A 1 109 ? 8.708 11.768 -20.816 1.00 87.69 109 SER A N 1
ATOM 860 C CA . SER A 1 109 ? 7.412 12.388 -20.524 1.00 87.69 109 SER A CA 1
ATOM 861 C C . SER A 1 109 ? 7.370 12.949 -19.104 1.00 87.69 109 SER A C 1
ATOM 863 O O . SER A 1 109 ? 7.884 12.352 -18.155 1.00 87.69 109 SER A O 1
ATOM 865 N N . SER A 1 110 ? 6.695 14.087 -18.945 1.00 85.88 110 SER A N 1
ATOM 866 C CA . SER A 1 110 ? 6.383 14.665 -17.632 1.00 85.88 110 SER A CA 1
ATOM 867 C C . SER A 1 110 ? 5.128 14.058 -16.994 1.00 85.88 110 SER A C 1
ATOM 869 O O . SER A 1 110 ? 4.890 14.268 -15.810 1.00 85.88 110 SER A O 1
ATOM 871 N N . VAL A 1 111 ? 4.321 13.325 -17.768 1.00 86.94 111 VAL A N 1
ATOM 872 C CA . VAL A 1 111 ? 3.036 12.754 -17.337 1.00 86.94 111 VAL A CA 1
ATOM 873 C C . VAL A 1 111 ? 3.122 11.233 -17.303 1.00 86.94 111 VAL A C 1
ATOM 875 O O . VAL A 1 111 ? 3.680 10.615 -18.215 1.00 86.94 111 VAL A O 1
ATOM 878 N N . VAL A 1 112 ? 2.528 10.644 -16.266 1.00 87.88 112 VAL A N 1
ATOM 879 C CA . VAL A 1 112 ? 2.409 9.196 -16.075 1.00 87.88 112 VAL A CA 1
ATOM 880 C C . VAL A 1 112 ? 1.080 8.702 -16.677 1.00 87.88 112 VAL A C 1
ATOM 882 O O . VAL A 1 112 ? 0.038 9.317 -16.437 1.00 87.88 112 VAL A O 1
ATOM 885 N N . PRO A 1 113 ? 1.081 7.628 -17.489 1.00 86.38 113 PRO A N 1
ATOM 886 C CA . PRO A 1 113 ? -0.131 7.099 -18.116 1.00 86.38 113 PRO A CA 1
ATOM 887 C C . PRO A 1 113 ? -1.051 6.349 -17.129 1.00 86.38 113 PRO A C 1
ATOM 889 O O . PRO A 1 113 ? -0.743 6.179 -15.950 1.00 86.38 113 PRO A O 1
ATOM 892 N N . TRP A 1 114 ? -2.204 5.893 -17.637 1.00 85.81 114 TRP A N 1
ATOM 893 C CA . TRP A 1 114 ? -3.169 5.014 -16.944 1.00 85.81 114 TRP A CA 1
ATOM 894 C C . TRP A 1 114 ? -3.781 5.568 -15.652 1.00 85.81 114 TRP A C 1
ATOM 896 O O . TRP A 1 114 ? -4.174 4.809 -14.770 1.00 85.81 114 TRP A O 1
ATOM 906 N N . SER A 1 115 ? -3.896 6.895 -15.550 1.00 84.06 115 SER A N 1
ATOM 907 C CA . SER A 1 115 ? -4.512 7.575 -14.399 1.00 84.06 115 SER A CA 1
ATOM 908 C C . SER A 1 115 ? -3.836 7.258 -13.058 1.00 84.06 115 SER A C 1
ATOM 910 O O . SER A 1 115 ? -4.472 7.353 -12.006 1.00 84.06 115 SER A O 1
ATOM 912 N N . ILE A 1 116 ? -2.549 6.905 -13.091 1.00 86.00 116 ILE A N 1
ATOM 913 C CA . ILE A 1 116 ? -1.724 6.739 -11.896 1.00 86.00 116 ILE A CA 1
ATOM 914 C C . ILE A 1 116 ? -1.441 8.144 -11.331 1.00 86.00 116 ILE A C 1
ATOM 916 O O . ILE A 1 116 ? -0.865 8.970 -12.042 1.00 86.00 116 ILE A O 1
ATOM 920 N N . PRO A 1 117 ? -1.833 8.451 -10.080 1.00 86.12 117 PRO A N 1
ATOM 921 C CA . PRO A 1 117 ? -1.706 9.783 -9.487 1.00 86.12 117 PRO A CA 1
ATOM 922 C C . PRO A 1 117 ? -0.276 10.053 -8.981 1.00 86.12 117 PRO A C 1
ATOM 924 O O . PRO A 1 117 ? -0.068 10.330 -7.802 1.00 86.12 117 PRO A O 1
ATOM 927 N N . LEU A 1 118 ? 0.716 9.930 -9.864 1.00 87.31 118 LEU A N 1
ATOM 928 C CA . LEU A 1 118 ? 2.128 10.186 -9.578 1.00 87.31 118 LEU A CA 1
ATOM 929 C C . LEU A 1 118 ? 2.735 11.137 -10.608 1.00 87.31 118 LEU A C 1
ATOM 931 O O . LEU A 1 118 ? 2.332 11.162 -11.771 1.00 87.31 118 LEU A O 1
ATOM 935 N N . GLU A 1 119 ? 3.735 11.894 -10.170 1.00 87.12 119 GLU A N 1
ATOM 936 C CA . GLU A 1 119 ? 4.536 12.762 -11.028 1.00 87.12 119 GLU A CA 1
ATOM 937 C C . GLU A 1 119 ? 5.805 12.035 -11.501 1.00 87.12 119 GLU A C 1
ATOM 939 O O . GLU A 1 119 ? 6.338 11.159 -10.821 1.00 87.12 119 GLU A O 1
ATOM 944 N N . SER A 1 120 ? 6.284 12.393 -12.693 1.00 84.88 120 SER A N 1
ATOM 945 C CA . SER A 1 120 ? 7.552 11.908 -13.253 1.00 84.88 120 SER A CA 1
ATOM 946 C C . SER A 1 120 ? 8.744 12.546 -12.507 1.00 84.88 120 SER A C 1
ATOM 948 O O . SER A 1 120 ? 8.656 13.728 -12.164 1.00 84.88 120 SER A O 1
ATOM 950 N N . PRO A 1 121 ? 9.879 11.851 -12.276 1.00 89.75 121 PRO A N 1
ATOM 951 C CA . PRO A 1 121 ? 10.263 10.535 -12.796 1.00 89.75 121 PRO A CA 1
ATOM 952 C C . PRO A 1 121 ? 9.708 9.344 -12.000 1.00 89.75 121 PRO A C 1
ATOM 954 O O . PRO A 1 121 ? 9.705 9.348 -10.770 1.00 89.75 121 PRO A O 1
ATOM 957 N N . VAL A 1 122 ? 9.311 8.283 -12.708 1.00 91.25 122 VAL A N 1
ATOM 958 C CA . VAL A 1 122 ? 8.783 7.046 -12.110 1.00 91.25 122 VAL A CA 1
ATOM 959 C C . VAL A 1 122 ? 9.199 5.813 -12.914 1.00 91.25 122 VAL A C 1
ATOM 961 O O . VAL A 1 122 ? 9.350 5.867 -14.135 1.00 91.25 122 VAL A O 1
ATOM 964 N N . ILE A 1 123 ? 9.369 4.686 -12.223 1.00 92.25 123 ILE A N 1
ATOM 965 C CA . ILE A 1 123 ? 9.542 3.367 -12.842 1.00 92.25 123 ILE A CA 1
ATOM 966 C C . ILE A 1 123 ? 8.232 2.606 -12.670 1.00 92.25 123 ILE A C 1
ATOM 968 O O . ILE A 1 123 ? 7.724 2.516 -11.553 1.00 92.25 123 ILE A O 1
ATOM 972 N N . LEU A 1 124 ? 7.683 2.062 -13.752 1.00 92.88 124 LEU A N 1
ATOM 973 C CA . LEU A 1 124 ? 6.489 1.222 -13.716 1.00 92.88 124 LEU A CA 1
ATOM 974 C C . LEU A 1 124 ? 6.855 -0.230 -14.029 1.00 92.88 124 LEU A C 1
ATOM 976 O O . LEU A 1 124 ? 7.664 -0.504 -14.914 1.00 92.88 124 LEU A O 1
ATOM 980 N N . LEU A 1 125 ? 6.223 -1.139 -13.297 1.00 92.19 125 LEU A N 1
ATOM 981 C CA . LEU A 1 125 ? 6.225 -2.578 -13.511 1.00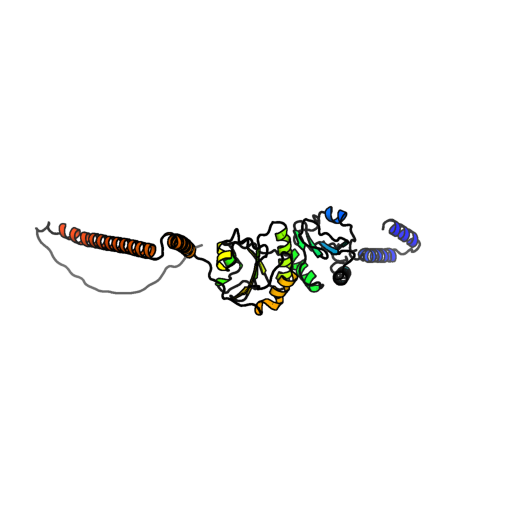 92.19 125 LEU A CA 1
ATOM 982 C C . LEU A 1 125 ? 4.876 -2.940 -14.127 1.00 92.19 125 LEU A C 1
ATOM 984 O O . LEU A 1 125 ? 3.838 -2.702 -13.502 1.00 92.19 125 LEU A O 1
ATOM 988 N N . ALA A 1 126 ? 4.884 -3.465 -15.348 1.00 91.12 126 ALA A N 1
ATOM 989 C CA . ALA A 1 126 ? 3.664 -3.793 -16.073 1.00 91.12 126 ALA A CA 1
ATOM 990 C C . ALA A 1 126 ? 3.619 -5.271 -16.474 1.00 91.12 126 ALA A C 1
ATOM 992 O O . ALA A 1 126 ? 4.584 -5.807 -17.013 1.00 91.12 126 ALA A O 1
ATOM 993 N N . ASP A 1 127 ? 2.473 -5.900 -16.232 1.00 89.50 127 ASP A N 1
ATOM 994 C CA . ASP A 1 127 ? 2.049 -7.152 -16.854 1.00 89.50 127 ASP A CA 1
ATOM 995 C C . ASP A 1 127 ? 0.687 -6.933 -17.547 1.00 89.50 127 ASP A C 1
ATOM 997 O O . ASP A 1 127 ? 0.162 -5.811 -17.599 1.00 89.50 127 ASP A O 1
ATOM 1001 N N . SER A 1 128 ? 0.122 -8.001 -18.101 1.00 86.38 128 SER A N 1
ATOM 1002 C CA . SER A 1 128 ? -1.199 -7.995 -18.742 1.00 86.38 128 SER A CA 1
ATOM 1003 C C . SER A 1 128 ? -2.331 -7.461 -17.847 1.00 86.38 128 SER A C 1
ATOM 1005 O O . SER A 1 128 ? -3.268 -6.843 -18.352 1.00 86.38 128 SER A O 1
ATOM 1007 N N . GLU A 1 129 ? -2.247 -7.614 -16.523 1.00 87.38 129 GLU A N 1
ATOM 1008 C CA . GLU A 1 129 ? -3.321 -7.252 -15.587 1.00 87.38 129 GLU A CA 1
ATOM 1009 C C . GLU A 1 129 ? -3.029 -5.987 -14.764 1.00 87.38 129 GLU A C 1
ATOM 1011 O O . GLU A 1 129 ? -3.938 -5.241 -14.389 1.00 87.38 129 GLU A O 1
ATOM 1016 N N . ARG A 1 130 ? -1.761 -5.733 -14.444 1.00 90.25 130 ARG A N 1
ATOM 1017 C CA . ARG A 1 130 ? -1.325 -4.804 -13.403 1.00 90.25 130 ARG A CA 1
ATOM 1018 C C . ARG A 1 130 ? -0.247 -3.880 -13.927 1.00 90.25 130 ARG A C 1
ATOM 1020 O O . ARG A 1 130 ? 0.677 -4.277 -14.626 1.00 90.25 130 ARG A O 1
ATOM 1027 N N . LYS A 1 131 ? -0.354 -2.621 -13.519 1.00 91.31 131 LYS A N 1
ATOM 1028 C CA . LYS A 1 131 ? 0.577 -1.549 -13.865 1.00 91.31 131 LYS A CA 1
ATOM 1029 C C . LYS A 1 131 ? 0.903 -0.824 -12.568 1.00 91.31 131 LYS A C 1
ATOM 1031 O O . LYS A 1 131 ? 0.094 -0.041 -12.079 1.00 91.31 131 LYS A O 1
ATOM 1036 N N . LEU A 1 132 ? 2.021 -1.185 -11.946 1.00 92.75 132 LEU A N 1
ATOM 1037 C CA . LEU A 1 132 ? 2.354 -0.781 -10.582 1.00 92.75 132 LEU A CA 1
ATOM 1038 C C . LEU A 1 132 ? 3.593 0.119 -10.577 1.00 92.75 132 LEU A C 1
ATOM 1040 O O . LEU A 1 132 ? 4.599 -0.236 -11.190 1.00 92.75 132 LEU A O 1
ATOM 1044 N N . PRO A 1 133 ? 3.570 1.263 -9.878 1.00 93.19 133 PRO A N 1
ATOM 1045 C CA . PRO A 1 133 ? 4.760 2.082 -9.725 1.00 93.19 133 PRO A CA 1
ATOM 1046 C C . PRO A 1 133 ? 5.737 1.456 -8.730 1.00 93.19 133 PRO A C 1
ATOM 1048 O O . PRO A 1 133 ? 5.352 0.962 -7.672 1.00 93.19 133 PRO A O 1
ATOM 1051 N N . TYR A 1 134 ? 7.024 1.513 -9.043 1.00 92.50 134 TYR A N 1
ATOM 1052 C CA . TYR A 1 134 ? 8.082 1.199 -8.098 1.00 92.50 134 TYR A CA 1
ATOM 1053 C C . TYR A 1 134 ? 8.337 2.412 -7.200 1.00 92.50 134 TYR A C 1
ATOM 1055 O O . TYR A 1 134 ? 8.706 3.485 -7.677 1.00 92.50 134 TYR A O 1
ATOM 1063 N N . CYS A 1 135 ? 8.146 2.235 -5.893 1.00 90.50 135 CYS A N 1
ATOM 1064 C CA . CYS A 1 135 ? 8.291 3.311 -4.910 1.00 90.50 135 CYS A CA 1
ATOM 1065 C C . CYS A 1 135 ? 9.594 3.216 -4.102 1.00 90.50 135 CYS A C 1
ATOM 1067 O O . CYS A 1 135 ? 9.902 4.138 -3.359 1.00 90.50 135 CYS A O 1
ATOM 1069 N N . GLY A 1 136 ? 10.344 2.114 -4.206 1.00 88.19 136 GLY A N 1
ATOM 1070 C CA . GLY A 1 136 ? 11.547 1.871 -3.407 1.00 88.19 136 GLY A CA 1
ATOM 1071 C C . GLY A 1 136 ? 12.762 2.729 -3.789 1.00 88.19 136 GLY A C 1
ATOM 1072 O O . GLY A 1 136 ? 12.742 3.536 -4.714 1.00 88.19 136 GLY A O 1
ATOM 1073 N N . TYR A 1 137 ? 13.875 2.526 -3.079 1.00 88.25 137 TYR A N 1
ATOM 1074 C CA . TYR A 1 137 ? 15.132 3.216 -3.384 1.00 88.25 137 TYR A CA 1
ATOM 1075 C C . TYR A 1 137 ? 15.679 2.825 -4.763 1.00 88.25 137 TYR A C 1
ATOM 1077 O O . TYR A 1 137 ? 15.675 1.648 -5.130 1.00 88.25 137 TYR A O 1
ATOM 1085 N N . LEU A 1 138 ? 16.224 3.799 -5.488 1.00 87.94 138 LEU A N 1
ATOM 1086 C CA . LEU A 1 138 ? 16.825 3.614 -6.811 1.00 87.94 138 LEU A CA 1
ATOM 1087 C C . LEU A 1 138 ? 18.179 2.907 -6.694 1.00 87.94 138 LEU A C 1
ATOM 1089 O O . LEU A 1 138 ? 19.211 3.542 -6.495 1.00 87.94 138 LEU A O 1
ATOM 1093 N N . HIS A 1 139 ? 18.150 1.580 -6.758 1.00 87.38 139 HIS A N 1
ATOM 1094 C CA . HIS A 1 139 ? 19.326 0.719 -6.729 1.00 87.38 139 HIS A CA 1
ATOM 1095 C C . HIS A 1 139 ? 18.997 -0.606 -7.421 1.00 87.38 139 HIS A C 1
ATOM 1097 O O . HIS A 1 139 ? 17.908 -1.145 -7.193 1.00 87.38 139 HIS A O 1
ATOM 1103 N N . HIS A 1 140 ? 19.934 -1.160 -8.199 1.00 84.50 140 HIS A N 1
ATOM 1104 C CA . HIS A 1 140 ? 19.727 -2.387 -8.981 1.00 84.50 140 HIS A CA 1
ATOM 1105 C C . HIS A 1 140 ? 19.164 -3.545 -8.153 1.00 84.50 140 HIS A C 1
ATOM 1107 O O . HIS A 1 140 ? 18.091 -4.069 -8.455 1.00 84.50 140 HIS A O 1
ATOM 1113 N N . LEU A 1 141 ? 19.811 -3.860 -7.029 1.00 86.12 141 LEU A N 1
ATOM 1114 C CA . LEU A 1 141 ? 19.364 -4.934 -6.136 1.00 86.12 141 LEU A CA 1
ATOM 1115 C C . LEU A 1 141 ? 17.929 -4.743 -5.607 1.00 86.12 141 LEU A C 1
ATOM 1117 O O . LEU A 1 141 ? 17.171 -5.705 -5.498 1.00 86.12 141 LEU A O 1
ATOM 1121 N N . HIS A 1 142 ? 17.537 -3.512 -5.264 1.00 87.94 142 HIS A N 1
ATOM 1122 C CA . HIS A 1 142 ? 16.196 -3.262 -4.730 1.00 87.94 142 HIS A CA 1
ATOM 1123 C C . HIS A 1 142 ? 15.126 -3.388 -5.812 1.00 87.94 142 HIS A C 1
ATOM 1125 O O . HIS A 1 142 ? 14.073 -3.971 -5.552 1.00 87.94 142 HIS A O 1
ATOM 1131 N N . LEU A 1 143 ? 15.413 -2.902 -7.022 1.00 88.69 143 LEU A N 1
ATOM 1132 C CA . LEU A 1 143 ? 14.507 -3.040 -8.156 1.00 88.69 143 LEU A CA 1
ATOM 1133 C C . LEU A 1 143 ? 14.379 -4.509 -8.587 1.00 88.69 143 LEU A C 1
ATOM 1135 O O . LEU A 1 143 ? 13.267 -4.979 -8.797 1.00 88.69 143 LEU A O 1
ATOM 1139 N N . THR A 1 144 ? 15.475 -5.272 -8.597 1.00 87.56 144 THR A N 1
ATOM 1140 C CA . THR A 1 144 ? 15.456 -6.722 -8.873 1.00 87.56 144 THR A CA 1
ATOM 1141 C C . THR A 1 144 ? 14.591 -7.482 -7.865 1.00 87.56 144 THR A C 1
ATOM 1143 O O . THR A 1 144 ? 13.750 -8.299 -8.242 1.00 87.56 144 THR A O 1
ATOM 1146 N N . ASN A 1 145 ? 14.720 -7.169 -6.573 1.00 89.94 145 ASN A N 1
ATOM 1147 C CA . ASN A 1 145 ? 13.861 -7.767 -5.554 1.00 89.94 145 ASN A CA 1
ATOM 1148 C C . ASN A 1 145 ? 12.390 -7.378 -5.746 1.00 89.94 145 ASN A C 1
ATOM 1150 O O . ASN A 1 145 ? 11.514 -8.228 -5.596 1.00 89.94 145 ASN A O 1
ATOM 1154 N N . ALA A 1 146 ? 12.105 -6.122 -6.099 1.00 90.81 146 ALA A N 1
ATOM 1155 C CA . ALA A 1 146 ? 10.749 -5.675 -6.398 1.00 90.81 146 ALA A CA 1
ATOM 1156 C C . ALA A 1 146 ? 10.155 -6.396 -7.618 1.00 90.81 146 ALA A C 1
ATOM 1158 O O . ALA A 1 146 ? 9.007 -6.819 -7.564 1.00 90.81 146 ALA A O 1
ATOM 1159 N N . ILE A 1 147 ? 10.937 -6.631 -8.671 1.00 89.44 147 ILE A N 1
ATOM 1160 C CA . ILE A 1 147 ? 10.527 -7.424 -9.840 1.00 89.44 147 ILE A CA 1
ATOM 1161 C C . ILE A 1 147 ? 10.125 -8.846 -9.427 1.00 89.44 147 ILE A C 1
ATOM 1163 O O . ILE A 1 147 ? 9.067 -9.341 -9.823 1.00 89.44 147 ILE A O 1
ATOM 1167 N N . HIS A 1 148 ? 10.912 -9.484 -8.562 1.00 89.50 148 HIS A N 1
ATOM 1168 C CA . HIS A 1 148 ? 10.579 -10.806 -8.037 1.00 89.50 148 HIS A CA 1
ATOM 1169 C C . HIS A 1 148 ? 9.286 -10.789 -7.198 1.00 89.50 148 HIS A C 1
ATOM 1171 O O . HIS A 1 148 ? 8.422 -11.649 -7.360 1.00 89.50 148 HIS A O 1
ATOM 1177 N N . GLN A 1 149 ? 9.104 -9.791 -6.322 1.00 92.25 149 GLN A N 1
ATOM 1178 C CA . GLN A 1 149 ? 7.863 -9.653 -5.544 1.00 92.25 149 GLN A CA 1
ATOM 1179 C C . GLN A 1 149 ? 6.646 -9.367 -6.438 1.00 92.25 149 GLN A C 1
ATOM 1181 O O . GLN A 1 149 ? 5.566 -9.907 -6.201 1.00 92.25 149 GLN A O 1
ATOM 1186 N N . PHE A 1 150 ? 6.818 -8.560 -7.485 1.00 91.62 150 PHE A N 1
ATOM 1187 C CA . PHE A 1 150 ? 5.782 -8.291 -8.475 1.00 91.62 150 PHE A CA 1
ATOM 1188 C C . PHE A 1 150 ? 5.343 -9.583 -9.168 1.00 91.62 150 PHE A C 1
ATOM 1190 O O . PHE A 1 150 ? 4.143 -9.865 -9.212 1.00 91.62 150 PHE A O 1
ATOM 1197 N N . SER A 1 151 ? 6.304 -10.382 -9.638 1.00 89.44 151 SER A N 1
ATOM 1198 C CA . SER A 1 151 ? 6.061 -11.658 -10.327 1.00 89.44 151 SER A CA 1
ATOM 1199 C C . SER A 1 151 ? 5.334 -12.654 -9.414 1.00 89.44 151 SER A C 1
ATOM 1201 O O . SER A 1 151 ? 4.400 -13.324 -9.832 1.00 89.44 151 SER A O 1
ATOM 1203 N N . ASN A 1 152 ? 5.634 -12.655 -8.113 1.00 90.62 152 ASN A N 1
ATOM 1204 C CA . ASN A 1 152 ? 4.911 -13.468 -7.125 1.00 90.62 152 ASN A CA 1
ATOM 1205 C C . ASN A 1 152 ? 3.493 -12.966 -6.791 1.00 90.62 152 ASN A C 1
ATOM 1207 O O . ASN A 1 152 ? 2.852 -13.485 -5.876 1.00 90.62 152 ASN A O 1
ATOM 1211 N N . GLY A 1 153 ? 2.991 -11.940 -7.480 1.00 90.81 153 GLY A N 1
ATOM 1212 C CA . GLY A 1 153 ? 1.630 -11.444 -7.286 1.00 90.81 153 GLY A CA 1
ATOM 1213 C C . GLY A 1 153 ? 1.425 -10.672 -5.979 1.00 90.81 153 GLY A C 1
ATOM 1214 O O . GLY A 1 153 ? 0.284 -10.541 -5.519 1.00 90.81 153 GLY A O 1
ATOM 1215 N N . VAL A 1 154 ? 2.504 -10.161 -5.369 1.00 93.31 154 VAL A N 1
ATOM 1216 C CA . VAL A 1 154 ? 2.424 -9.357 -4.141 1.00 93.31 154 VAL A CA 1
ATOM 1217 C C . VAL A 1 154 ? 1.574 -8.113 -4.388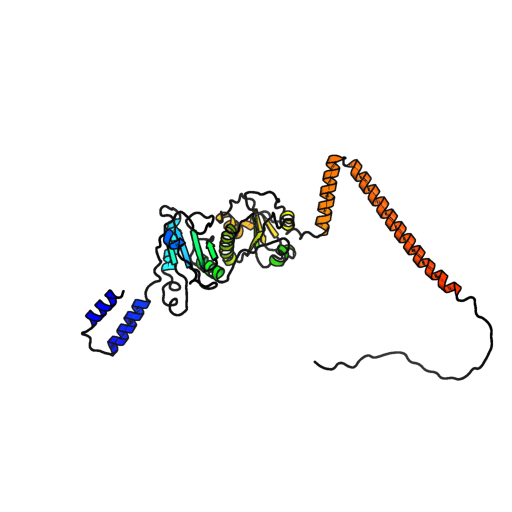 1.00 93.31 154 VAL A C 1
ATOM 1219 O O . VAL A 1 154 ? 1.704 -7.433 -5.406 1.00 93.31 154 VAL A O 1
ATOM 1222 N N . ARG A 1 155 ? 0.692 -7.827 -3.431 1.00 94.00 155 ARG A N 1
ATOM 1223 C CA . ARG A 1 155 ? -0.221 -6.682 -3.417 1.00 94.00 155 ARG A CA 1
ATOM 1224 C C . ARG A 1 155 ? -0.437 -6.223 -1.979 1.00 94.00 155 ARG A C 1
ATOM 1226 O O . ARG A 1 155 ? -0.194 -6.996 -1.050 1.00 94.00 155 ARG A O 1
ATOM 1233 N N . ALA A 1 156 ? -0.915 -4.999 -1.783 1.00 93.94 156 ALA A N 1
ATOM 1234 C CA . ALA A 1 156 ? -1.309 -4.563 -0.450 1.00 93.94 156 ALA A CA 1
ATOM 1235 C C . ALA A 1 156 ? -2.585 -5.301 -0.011 1.00 93.94 156 ALA A C 1
ATOM 1237 O O . ALA A 1 156 ? -3.553 -5.418 -0.768 1.00 93.94 156 ALA A O 1
ATOM 1238 N N . ALA A 1 157 ? -2.611 -5.784 1.228 1.00 94.06 157 ALA A N 1
ATOM 1239 C CA . ALA A 1 157 ? -3.783 -6.431 1.797 1.00 94.06 157 ALA A CA 1
ATOM 1240 C C . ALA A 1 157 ? -4.914 -5.408 1.963 1.00 94.06 157 ALA A C 1
ATOM 1242 O O . ALA A 1 157 ? -4.701 -4.300 2.458 1.00 94.06 157 ALA A O 1
ATOM 1243 N N . ARG A 1 158 ? -6.128 -5.769 1.544 1.00 93.81 158 ARG A N 1
ATOM 1244 C CA . ARG A 1 158 ? -7.327 -4.958 1.784 1.00 93.81 158 ARG A CA 1
ATOM 1245 C C . ARG A 1 158 ? -7.922 -5.410 3.108 1.00 93.81 158 ARG A C 1
ATOM 1247 O O . ARG A 1 158 ? -8.532 -6.474 3.191 1.00 93.81 158 ARG A O 1
ATOM 1254 N N . LEU A 1 159 ? -7.663 -4.634 4.147 1.00 93.44 159 LEU A N 1
ATOM 1255 C CA . LEU A 1 159 ? -8.057 -4.963 5.501 1.00 93.44 159 LEU A CA 1
ATOM 1256 C C . LEU A 1 159 ? -9.387 -4.286 5.834 1.00 93.44 159 LEU A C 1
ATOM 1258 O O . LEU A 1 159 ? -9.652 -3.135 5.488 1.00 93.44 159 LEU A O 1
ATOM 1262 N N . THR A 1 160 ? -10.225 -5.049 6.510 1.00 92.50 160 THR A N 1
ATOM 1263 C CA . THR A 1 160 ? -11.581 -4.723 6.932 1.00 92.50 160 THR A CA 1
ATOM 1264 C C . THR A 1 160 ? -11.768 -5.160 8.376 1.00 92.50 160 THR A C 1
ATOM 1266 O O . THR A 1 160 ? -10.965 -5.930 8.903 1.00 92.50 160 THR A O 1
ATOM 1269 N N . ASP A 1 161 ? -12.868 -4.747 9.002 1.00 90.69 161 ASP A N 1
ATOM 1270 C CA . ASP A 1 161 ? -13.202 -5.176 10.367 1.00 90.69 161 ASP A CA 1
ATOM 1271 C C . ASP A 1 161 ? -13.243 -6.712 10.528 1.00 90.69 161 ASP A C 1
ATOM 1273 O O . ASP A 1 161 ? -12.956 -7.221 11.608 1.00 90.69 161 ASP A O 1
ATOM 1277 N N . ALA A 1 162 ? -13.544 -7.460 9.458 1.00 90.00 162 ALA A N 1
ATOM 1278 C CA . ALA A 1 162 ? -13.655 -8.918 9.499 1.00 90.00 162 ALA A CA 1
ATOM 1279 C C . ALA A 1 162 ? -12.307 -9.656 9.400 1.00 90.00 162 ALA A C 1
ATOM 1281 O O . ALA A 1 162 ? -12.137 -10.691 10.042 1.00 90.00 162 ALA A O 1
ATOM 1282 N N . ASN A 1 163 ? -11.358 -9.158 8.600 1.00 91.38 163 ASN A N 1
ATOM 1283 C CA . ASN A 1 163 ? -10.085 -9.848 8.341 1.00 91.38 163 ASN A CA 1
ATOM 1284 C C . ASN A 1 163 ? -8.866 -9.187 8.990 1.00 91.38 163 ASN A C 1
ATOM 1286 O O . ASN A 1 163 ? -7.825 -9.830 9.062 1.00 91.38 163 ASN A O 1
ATOM 1290 N N . PHE A 1 164 ? -8.969 -7.954 9.502 1.00 92.31 164 PHE A N 1
ATOM 1291 C CA . PHE A 1 164 ? -7.825 -7.243 10.080 1.00 92.31 164 PHE A CA 1
ATOM 1292 C C . PHE A 1 164 ? -7.103 -8.083 11.138 1.00 92.31 164 PHE A C 1
ATOM 1294 O O . PHE A 1 164 ? -5.895 -8.286 11.057 1.00 92.31 164 PHE A O 1
ATOM 1301 N N . GLU A 1 165 ? -7.839 -8.602 12.122 1.00 90.06 165 GLU A N 1
ATOM 1302 C CA . GLU A 1 165 ? -7.235 -9.363 13.219 1.00 90.06 165 GLU A CA 1
ATOM 1303 C C . GLU A 1 165 ? -6.761 -10.746 12.764 1.00 90.06 165 GLU A C 1
ATOM 1305 O O . GLU A 1 165 ? -5.711 -11.205 13.201 1.00 90.06 165 GLU A O 1
ATOM 1310 N N . HIS A 1 166 ? -7.502 -11.382 11.856 1.00 89.19 166 HIS A N 1
ATOM 1311 C CA . HIS A 1 166 ? -7.138 -12.680 11.300 1.00 89.19 166 HIS A CA 1
ATOM 1312 C C . HIS A 1 166 ? -5.810 -12.616 10.527 1.00 89.19 166 HIS A C 1
ATOM 1314 O O . HIS A 1 166 ? -4.929 -13.449 10.737 1.00 89.19 166 HIS A O 1
ATOM 1320 N N . ASP A 1 167 ? -5.648 -11.603 9.675 1.00 89.81 167 ASP A N 1
ATOM 1321 C CA . ASP A 1 167 ? -4.503 -11.494 8.770 1.00 89.81 167 ASP A CA 1
ATOM 1322 C C . ASP A 1 167 ? -3.262 -10.941 9.486 1.00 89.81 167 ASP A C 1
ATOM 1324 O O . ASP A 1 167 ? -2.151 -11.435 9.283 1.00 89.81 167 ASP A O 1
ATOM 1328 N N . THR A 1 168 ? -3.442 -9.938 10.354 1.00 90.06 168 THR A N 1
ATOM 1329 C CA . THR A 1 168 ? -2.320 -9.275 11.043 1.00 90.06 168 THR A CA 1
ATOM 1330 C C . THR A 1 168 ? -1.922 -9.950 12.354 1.00 90.06 168 THR A C 1
ATOM 1332 O O . THR A 1 168 ? -0.785 -9.790 12.796 1.00 90.06 168 THR A O 1
ATOM 1335 N N . GLN A 1 169 ? -2.842 -10.684 12.994 1.00 87.44 169 GLN A N 1
ATOM 1336 C CA . GLN A 1 169 ? -2.674 -11.269 14.333 1.00 87.44 169 GLN A CA 1
ATOM 1337 C C . GLN A 1 169 ? -2.177 -10.253 15.380 1.00 87.44 169 GLN A C 1
ATOM 1339 O O . GLN A 1 169 ? -1.451 -10.596 16.315 1.00 87.44 169 GLN A O 1
ATOM 1344 N N . ALA A 1 170 ? -2.562 -8.982 15.217 1.00 82.50 170 ALA A N 1
ATOM 1345 C CA . ALA A 1 170 ? -2.008 -7.856 15.959 1.00 82.50 170 ALA A CA 1
ATOM 1346 C C . ALA A 1 170 ? -2.135 -8.002 17.486 1.00 82.50 170 ALA A C 1
ATOM 1348 O O . ALA A 1 170 ? -1.210 -7.645 18.214 1.00 82.50 170 ALA A O 1
ATOM 1349 N N . SER A 1 171 ? -3.265 -8.509 17.992 1.00 78.38 171 SER A N 1
ATOM 1350 C CA . SER A 1 171 ? -3.556 -8.541 19.434 1.00 78.38 171 SER A CA 1
ATOM 1351 C C . SER A 1 171 ? -3.038 -9.773 20.169 1.00 78.38 171 SER A C 1
ATOM 1353 O O . SER A 1 171 ? -2.831 -9.714 21.380 1.00 78.38 171 SER A O 1
ATOM 1355 N N . THR A 1 172 ? -2.816 -10.880 19.460 1.00 77.00 172 THR A N 1
ATOM 1356 C CA . THR A 1 172 ? -2.291 -12.123 20.056 1.00 77.00 172 THR A CA 1
ATOM 1357 C C . THR A 1 172 ? -0.776 -12.076 20.237 1.00 77.00 172 THR A C 1
ATOM 1359 O O . THR A 1 172 ? -0.206 -12.909 20.937 1.00 77.00 172 THR A O 1
ATOM 1362 N N . GLY A 1 173 ? -0.122 -11.100 19.603 1.00 69.25 173 GLY A N 1
ATOM 1363 C CA . GLY A 1 173 ? 1.324 -10.937 19.610 1.00 69.25 173 GLY A CA 1
ATOM 1364 C C . GLY A 1 173 ? 2.092 -11.954 18.773 1.00 69.25 173 GLY A C 1
ATOM 1365 O O . GLY A 1 173 ? 3.319 -11.921 18.745 1.00 69.25 173 GLY A O 1
ATOM 1366 N N . SER A 1 174 ? 1.377 -12.814 18.048 1.00 70.69 174 SER A N 1
ATOM 1367 C CA . SER A 1 174 ? 1.924 -13.729 17.049 1.00 70.69 174 SER A CA 1
ATOM 1368 C C . SER A 1 174 ? 1.829 -13.112 15.648 1.00 70.69 174 SER A C 1
ATOM 1370 O O . SER A 1 174 ? 1.373 -13.758 14.708 1.00 70.69 174 SER A O 1
ATOM 1372 N N . THR A 1 175 ? 2.207 -11.838 15.491 1.00 75.75 175 THR A N 1
ATOM 1373 C CA . THR A 1 175 ? 2.102 -11.177 14.183 1.00 75.75 175 THR A CA 1
ATOM 1374 C C . THR A 1 175 ? 2.911 -11.939 13.136 1.00 75.75 175 THR A C 1
ATOM 1376 O O . THR A 1 175 ? 4.038 -12.375 13.382 1.00 75.75 175 THR A O 1
ATOM 1379 N N . THR A 1 176 ? 2.339 -12.106 11.945 1.00 73.25 176 THR A N 1
ATOM 1380 C CA . THR A 1 176 ? 2.974 -12.765 10.792 1.00 73.25 176 THR A CA 1
ATOM 1381 C C . THR A 1 176 ? 4.001 -11.834 10.131 1.00 73.25 176 THR A C 1
ATOM 1383 O O . THR A 1 176 ? 3.904 -11.493 8.953 1.00 73.25 176 THR A O 1
ATOM 1386 N N . GLY A 1 177 ? 4.987 -11.393 10.914 1.00 84.94 177 GLY A N 1
ATOM 1387 C CA . GLY A 1 177 ? 5.965 -10.372 10.540 1.00 84.94 177 GLY A CA 1
ATOM 1388 C C . GLY A 1 177 ? 5.515 -8.949 10.873 1.00 84.94 177 GLY A C 1
ATOM 1389 O O . GLY A 1 177 ? 4.585 -8.740 11.659 1.00 84.94 177 GLY A O 1
ATOM 1390 N N . ASP A 1 178 ? 6.211 -7.985 10.274 1.00 92.25 178 ASP A N 1
ATOM 1391 C CA . ASP A 1 178 ? 5.954 -6.558 10.454 1.00 92.25 178 ASP A CA 1
ATOM 1392 C C . ASP A 1 178 ? 4.900 -6.084 9.457 1.00 92.25 178 ASP A C 1
ATOM 1394 O O . ASP A 1 178 ? 4.929 -6.438 8.272 1.00 92.25 178 ASP A O 1
ATOM 1398 N N . TRP A 1 179 ? 3.961 -5.275 9.941 1.00 94.50 179 TRP A N 1
ATOM 1399 C CA . TRP A 1 179 ? 2.850 -4.778 9.139 1.00 94.50 179 TRP A CA 1
ATOM 1400 C C . TRP A 1 179 ? 2.802 -3.260 9.156 1.00 94.50 179 TRP A C 1
ATOM 1402 O O . TRP A 1 179 ? 2.613 -2.645 10.202 1.00 94.50 179 TRP A O 1
ATOM 1412 N N . LEU A 1 180 ? 2.875 -2.658 7.976 1.00 95.25 180 LEU A N 1
ATOM 1413 C CA . LEU A 1 180 ? 2.544 -1.259 7.778 1.00 95.25 180 LEU A CA 1
ATOM 1414 C C . LEU A 1 180 ? 1.059 -1.149 7.438 1.00 95.25 180 LEU A C 1
ATOM 1416 O O . LEU A 1 180 ? 0.611 -1.715 6.445 1.00 95.25 180 LEU A O 1
ATOM 1420 N N . ILE A 1 181 ? 0.295 -0.423 8.243 1.00 94.31 181 ILE A N 1
ATOM 1421 C CA . ILE A 1 181 ? -1.137 -0.205 8.050 1.00 94.31 181 ILE A CA 1
ATOM 1422 C C . ILE A 1 181 ? -1.366 1.253 7.671 1.00 94.31 181 ILE A C 1
ATOM 1424 O O . ILE A 1 181 ? -0.997 2.158 8.419 1.00 94.31 181 ILE A O 1
ATOM 1428 N N . ILE A 1 182 ? -2.004 1.479 6.527 1.00 92.69 182 ILE A N 1
ATOM 1429 C CA . ILE A 1 182 ? -2.389 2.808 6.053 1.00 92.69 182 ILE A CA 1
ATOM 1430 C C . ILE A 1 182 ? -3.912 2.916 6.075 1.00 92.69 182 ILE A C 1
ATOM 1432 O O . ILE A 1 182 ? -4.617 2.129 5.444 1.00 92.69 182 ILE A O 1
ATOM 1436 N N . PHE A 1 183 ? -4.412 3.912 6.796 1.00 91.31 183 PHE A N 1
ATOM 1437 C CA . PHE A 1 183 ? -5.812 4.305 6.794 1.00 91.31 183 PHE A CA 1
ATOM 1438 C C . PHE A 1 183 ? -5.999 5.428 5.778 1.00 91.31 183 PHE A C 1
ATOM 1440 O O . PHE A 1 183 ? -5.531 6.545 6.008 1.00 91.31 183 PHE A O 1
ATOM 1447 N N . ASP A 1 184 ? -6.664 5.135 4.662 1.00 88.81 184 ASP A N 1
ATOM 1448 C CA . ASP A 1 184 ? -6.979 6.130 3.632 1.00 88.81 184 ASP A CA 1
ATOM 1449 C C . ASP A 1 184 ? -8.296 5.797 2.915 1.00 88.81 184 ASP A C 1
ATOM 1451 O O . ASP A 1 184 ? -8.705 4.640 2.799 1.00 88.81 184 ASP A O 1
ATOM 1455 N N . LEU A 1 185 ? -8.954 6.840 2.416 1.00 84.44 185 LEU A N 1
ATOM 1456 C CA . LEU A 1 185 ? -10.172 6.778 1.614 1.00 84.44 185 LEU A CA 1
ATOM 1457 C C . LEU A 1 185 ? -9.775 6.720 0.140 1.00 84.44 185 LEU A C 1
ATOM 1459 O O . LEU A 1 185 ? -9.750 7.736 -0.554 1.00 84.44 185 LEU A O 1
ATOM 1463 N N . VAL A 1 186 ? -9.393 5.534 -0.328 1.00 73.81 186 VAL A N 1
ATOM 1464 C CA . VAL A 1 186 ? -8.743 5.387 -1.637 1.00 73.81 186 VAL A CA 1
ATOM 1465 C C . VAL A 1 186 ? -9.617 4.702 -2.680 1.00 73.81 186 VAL A C 1
ATOM 1467 O O . VAL A 1 186 ? -10.182 3.630 -2.465 1.00 73.81 186 VAL A O 1
ATOM 1470 N N . ASN A 1 187 ? -9.698 5.354 -3.843 1.00 77.06 187 ASN A N 1
ATOM 1471 C CA . ASN A 1 187 ? -10.357 4.860 -5.050 1.00 77.06 187 ASN A CA 1
ATOM 1472 C C . ASN A 1 187 ? -9.544 3.737 -5.710 1.00 77.06 187 ASN A C 1
ATOM 1474 O O . ASN A 1 187 ? -8.354 3.569 -5.449 1.00 77.06 187 ASN A O 1
ATOM 1478 N N . THR A 1 188 ? -10.165 3.010 -6.639 1.00 73.12 188 THR A N 1
ATOM 1479 C CA . THR A 1 188 ? -9.556 1.869 -7.347 1.00 73.12 188 THR A CA 1
ATOM 1480 C C . THR A 1 188 ? -8.236 2.192 -8.057 1.00 73.12 188 THR A C 1
ATOM 1482 O O . THR A 1 188 ? -7.352 1.343 -8.075 1.00 73.12 188 THR A O 1
ATOM 1485 N N . SER A 1 189 ? -8.052 3.404 -8.591 1.00 71.62 189 SER A N 1
ATOM 1486 C CA . SER A 1 189 ? -6.789 3.828 -9.221 1.00 71.62 189 SER A CA 1
ATOM 1487 C C . SER A 1 189 ? -5.663 4.061 -8.207 1.00 71.62 189 SER A C 1
ATOM 1489 O O . SER A 1 189 ? -4.520 3.676 -8.437 1.00 71.62 189 SER A O 1
ATOM 1491 N N . ALA A 1 190 ? -5.983 4.624 -7.042 1.00 80.38 190 ALA A N 1
ATOM 1492 C CA . ALA A 1 190 ? -5.023 4.842 -5.962 1.00 80.38 190 ALA A CA 1
ATOM 1493 C C . ALA A 1 190 ? -4.522 3.520 -5.356 1.00 80.38 190 ALA A C 1
ATOM 1495 O O . ALA A 1 190 ? -3.375 3.428 -4.925 1.00 80.38 190 ALA A O 1
ATOM 1496 N N . LEU A 1 191 ? -5.357 2.476 -5.373 1.00 88.38 191 LEU A N 1
ATOM 1497 C CA . LEU A 1 191 ? -5.004 1.140 -4.889 1.00 88.38 191 LEU A CA 1
ATOM 1498 C C . LEU A 1 191 ? -3.803 0.526 -5.625 1.00 88.38 191 LEU A C 1
ATOM 1500 O O . LEU A 1 191 ? -2.979 -0.119 -4.981 1.00 88.38 191 LEU A O 1
ATOM 1504 N N . GLN A 1 192 ? -3.661 0.772 -6.933 1.00 89.12 192 GLN A N 1
ATOM 1505 C CA . GLN A 1 192 ? -2.504 0.300 -7.709 1.00 89.12 192 GLN A CA 1
ATOM 1506 C C . GLN A 1 192 ? -1.195 0.901 -7.191 1.00 89.12 192 GLN A C 1
ATOM 1508 O O . GLN A 1 192 ? -0.162 0.239 -7.149 1.00 89.12 192 GLN A O 1
ATOM 1513 N N . VAL A 1 193 ? -1.239 2.151 -6.734 1.00 91.00 193 VAL A N 1
ATOM 1514 C CA . VAL A 1 193 ? -0.063 2.824 -6.186 1.00 91.00 193 VAL A CA 1
ATOM 1515 C C . VAL A 1 193 ? 0.382 2.165 -4.881 1.00 91.00 193 VAL A C 1
ATOM 1517 O O . VAL A 1 193 ? 1.565 1.881 -4.699 1.00 91.00 193 VAL A O 1
ATOM 1520 N N . TYR A 1 194 ? -0.563 1.838 -3.998 1.00 93.06 194 TYR A N 1
ATOM 1521 C CA . TYR A 1 194 ? -0.248 1.088 -2.782 1.00 93.06 194 TYR A CA 1
ATOM 1522 C C . TYR A 1 194 ? 0.213 -0.336 -3.068 1.00 93.06 194 TYR A C 1
ATOM 1524 O O . TYR A 1 194 ? 1.057 -0.847 -2.343 1.00 93.06 194 TYR A O 1
ATOM 1532 N N . ASP A 1 195 ? -0.296 -0.984 -4.113 1.00 93.88 195 ASP A N 1
ATOM 1533 C CA . ASP A 1 195 ? 0.204 -2.301 -4.506 1.00 93.88 195 ASP A CA 1
ATOM 1534 C C . ASP A 1 195 ? 1.671 -2.217 -4.967 1.00 93.88 195 ASP A C 1
ATOM 1536 O O . ASP A 1 195 ? 2.483 -3.055 -4.577 1.00 93.88 195 ASP A O 1
ATOM 1540 N N . GLY A 1 196 ? 2.052 -1.153 -5.681 1.00 92.75 196 GLY A N 1
ATOM 1541 C CA . GLY A 1 196 ? 3.452 -0.847 -6.002 1.00 92.75 196 GLY A CA 1
ATOM 1542 C C . GLY A 1 196 ? 4.330 -0.572 -4.771 1.00 92.75 196 GLY A C 1
ATOM 1543 O O . GLY A 1 196 ? 5.459 -1.074 -4.651 1.00 92.75 196 GLY A O 1
ATOM 1544 N N . LEU A 1 197 ? 3.786 0.142 -3.781 1.00 93.88 197 LEU A N 1
ATOM 1545 C CA . LEU A 1 197 ? 4.440 0.318 -2.484 1.00 93.88 197 LEU A CA 1
ATOM 1546 C C . LEU A 1 197 ? 4.598 -1.020 -1.737 1.00 93.88 197 LEU A C 1
ATOM 1548 O O . LEU A 1 197 ? 5.656 -1.273 -1.161 1.00 93.88 197 LEU A O 1
ATOM 1552 N N . ALA A 1 198 ? 3.591 -1.899 -1.776 1.00 95.00 198 ALA A N 1
ATOM 1553 C CA . ALA A 1 198 ? 3.627 -3.213 -1.134 1.00 95.00 198 ALA A CA 1
ATOM 1554 C C . ALA A 1 198 ? 4.743 -4.089 -1.701 1.00 95.00 198 ALA A C 1
ATOM 1556 O O . ALA A 1 198 ? 5.474 -4.715 -0.939 1.00 95.00 198 ALA A O 1
ATOM 1557 N N . VAL A 1 199 ? 4.913 -4.092 -3.025 1.00 94.25 199 VAL A N 1
ATOM 1558 C CA . VAL A 1 199 ? 6.017 -4.780 -3.708 1.00 94.25 199 VAL A CA 1
ATOM 1559 C C . VAL A 1 199 ? 7.371 -4.289 -3.176 1.00 94.25 199 VAL A C 1
ATOM 1561 O O . VAL A 1 199 ? 8.247 -5.095 -2.853 1.00 94.25 199 VAL A O 1
ATOM 1564 N N . SER A 1 200 ? 7.515 -2.972 -3.010 1.00 92.31 200 SER A N 1
ATOM 1565 C CA . SER A 1 200 ? 8.747 -2.340 -2.519 1.00 92.31 200 SER A CA 1
ATOM 1566 C C . SER A 1 200 ? 9.035 -2.664 -1.041 1.00 92.31 200 SER A C 1
ATOM 1568 O O . SER A 1 200 ? 10.182 -2.916 -0.671 1.00 92.31 200 SER A O 1
ATOM 1570 N N . LEU A 1 201 ? 8.003 -2.692 -0.192 1.00 93.69 201 LEU A N 1
ATOM 1571 C CA . LEU A 1 201 ? 8.110 -3.000 1.242 1.00 93.69 201 LEU A CA 1
ATOM 1572 C C . LEU A 1 201 ? 8.293 -4.495 1.520 1.00 93.69 201 LEU A C 1
ATOM 1574 O O . LEU A 1 201 ? 9.062 -4.875 2.405 1.00 93.69 201 LEU A O 1
ATOM 1578 N N . ARG A 1 202 ? 7.648 -5.363 0.736 1.00 92.75 202 ARG A N 1
ATOM 1579 C CA . ARG A 1 202 ? 7.733 -6.817 0.908 1.00 92.75 202 ARG A CA 1
ATOM 1580 C C . ARG A 1 202 ? 9.142 -7.337 0.661 1.00 92.75 202 ARG A C 1
ATOM 1582 O O . ARG A 1 202 ? 9.576 -8.253 1.353 1.00 92.75 202 ARG A O 1
ATOM 1589 N N . ALA A 1 203 ? 9.889 -6.697 -0.239 1.00 85.44 203 ALA A N 1
ATOM 1590 C CA . ALA A 1 203 ? 11.316 -6.952 -0.438 1.00 85.44 203 ALA A CA 1
ATOM 1591 C C . ALA A 1 203 ? 12.163 -6.732 0.837 1.00 85.44 203 ALA A C 1
ATOM 1593 O O . ALA A 1 203 ? 13.294 -7.206 0.915 1.00 85.44 203 ALA A O 1
ATOM 1594 N N . ARG A 1 204 ? 11.623 -6.025 1.838 1.00 87.56 204 ARG A N 1
ATOM 1595 C CA . ARG A 1 204 ? 12.229 -5.773 3.154 1.00 87.56 204 ARG A CA 1
ATOM 1596 C C . ARG A 1 204 ? 11.575 -6.568 4.287 1.00 87.56 204 ARG A C 1
ATOM 1598 O O . ARG A 1 204 ? 11.918 -6.355 5.441 1.00 87.56 204 ARG A O 1
ATOM 1605 N N . GLY A 1 205 ? 10.654 -7.478 3.970 1.00 89.56 205 GLY A N 1
ATOM 1606 C CA . GLY A 1 205 ? 9.943 -8.291 4.958 1.00 89.56 205 GLY A CA 1
ATOM 1607 C C . GLY A 1 205 ? 8.744 -7.601 5.613 1.00 89.56 205 GLY A C 1
ATOM 1608 O O . GLY A 1 205 ? 8.190 -8.152 6.559 1.00 89.56 205 GLY A O 1
ATOM 1609 N N . ILE A 1 206 ? 8.317 -6.438 5.108 1.00 93.44 206 ILE A N 1
ATOM 1610 C CA . ILE A 1 206 ? 7.180 -5.686 5.655 1.00 93.44 206 ILE A CA 1
ATOM 1611 C C . ILE A 1 206 ? 5.949 -5.912 4.777 1.00 93.44 206 ILE A C 1
ATOM 1613 O O . ILE A 1 206 ? 5.994 -5.746 3.556 1.00 93.44 206 ILE A O 1
ATOM 1617 N N . SER A 1 207 ? 4.834 -6.284 5.399 1.00 94.62 207 SER A N 1
ATOM 1618 C CA . SER A 1 207 ? 3.535 -6.422 4.736 1.00 94.62 207 SER A CA 1
ATOM 1619 C C . SER A 1 207 ? 2.783 -5.094 4.771 1.00 94.62 207 SER A C 1
ATOM 1621 O O . SER A 1 207 ? 2.763 -4.426 5.799 1.00 94.62 207 SER A O 1
ATOM 1623 N N . LEU A 1 208 ? 2.144 -4.709 3.667 1.00 95.56 208 LEU A N 1
ATOM 1624 C CA . LEU A 1 208 ? 1.329 -3.494 3.604 1.00 95.56 208 LEU A CA 1
ATOM 1625 C C . LEU A 1 208 ? -0.157 -3.847 3.681 1.00 95.56 208 LEU A C 1
ATOM 1627 O O . LEU A 1 208 ? -0.641 -4.652 2.887 1.00 95.56 208 LEU A O 1
ATOM 1631 N N . GLY A 1 209 ? -0.878 -3.215 4.602 1.00 94.94 209 GLY A N 1
ATOM 1632 C CA . GLY A 1 209 ? -2.328 -3.282 4.734 1.00 94.94 209 GLY A CA 1
ATOM 1633 C C . GLY A 1 209 ? -2.970 -1.914 4.526 1.00 94.94 209 GLY A C 1
ATOM 1634 O O . GLY A 1 209 ? -2.479 -0.908 5.031 1.00 94.94 209 GLY A O 1
ATOM 1635 N N . ILE A 1 210 ? -4.082 -1.876 3.799 1.00 94.12 210 ILE A N 1
ATOM 1636 C CA . ILE A 1 210 ? -4.892 -0.671 3.599 1.00 94.12 210 ILE A CA 1
ATOM 1637 C C . ILE A 1 210 ? -6.230 -0.882 4.286 1.00 94.12 210 ILE A C 1
ATOM 1639 O O . ILE A 1 210 ? -6.893 -1.890 4.034 1.00 94.12 210 ILE A O 1
ATOM 1643 N N . VAL A 1 211 ? -6.632 0.078 5.111 1.00 92.56 211 VAL A N 1
ATOM 1644 C CA . VAL A 1 211 ? -7.928 0.091 5.789 1.00 92.56 211 VAL A CA 1
ATOM 1645 C C . VAL A 1 211 ? -8.695 1.329 5.350 1.00 92.56 211 VAL A C 1
ATOM 1647 O O . VAL A 1 211 ? -8.215 2.449 5.485 1.00 92.56 211 VAL A O 1
ATOM 1650 N N . ASP A 1 212 ? -9.914 1.131 4.860 1.00 90.62 212 ASP A N 1
ATOM 1651 C CA . ASP A 1 212 ? -10.851 2.229 4.622 1.00 90.62 212 ASP A CA 1
ATOM 1652 C C . ASP A 1 212 ? -11.590 2.536 5.940 1.00 90.62 212 ASP A C 1
ATOM 1654 O O . ASP A 1 212 ? -12.402 1.707 6.375 1.00 90.62 212 ASP A O 1
ATOM 1658 N N . PRO A 1 213 ? -11.343 3.691 6.593 1.00 88.19 213 PRO A N 1
ATOM 1659 C CA . PRO A 1 213 ? -11.963 4.018 7.878 1.00 88.19 213 PRO A CA 1
ATOM 1660 C C . PRO A 1 213 ? -13.476 4.273 7.774 1.00 88.19 213 PRO A C 1
ATOM 1662 O O . PRO A 1 213 ? -14.175 4.192 8.786 1.00 88.19 213 PRO A O 1
ATOM 1665 N N . SER A 1 214 ? -14.005 4.556 6.574 1.00 86.19 214 SER A N 1
ATOM 1666 C CA . SER A 1 214 ? -15.446 4.743 6.356 1.00 86.19 214 SER A CA 1
ATOM 1667 C C . SER A 1 214 ? -16.205 3.415 6.343 1.00 86.19 214 SER A C 1
ATOM 1669 O O . SER A 1 214 ? -17.318 3.336 6.861 1.00 86.19 214 SER A O 1
ATOM 1671 N N . LYS A 1 215 ? -15.582 2.357 5.810 1.00 87.88 215 LYS A N 1
ATOM 1672 C CA . LYS A 1 215 ? -16.148 0.999 5.768 1.00 87.88 215 LYS A CA 1
ATOM 1673 C C . LYS A 1 215 ? -15.816 0.193 7.020 1.00 87.88 215 LYS A C 1
ATOM 1675 O O . LYS A 1 215 ? -16.657 -0.560 7.499 1.00 87.88 215 LYS A O 1
ATOM 1680 N N . SER A 1 216 ? -14.611 0.370 7.556 1.00 89.00 216 SER A N 1
ATOM 1681 C CA . SER A 1 216 ? -14.061 -0.417 8.669 1.00 89.00 216 SER A CA 1
ATOM 1682 C C . SER A 1 216 ? -14.064 0.403 9.954 1.00 89.00 216 SER A C 1
ATOM 1684 O O . SER A 1 216 ? -13.024 0.771 10.512 1.00 89.00 216 SER A O 1
ATOM 1686 N N . THR A 1 217 ? -15.269 0.783 10.376 1.00 86.75 217 THR A N 1
ATOM 1687 C CA . THR A 1 217 ? -15.444 1.743 11.470 1.00 86.75 217 THR A CA 1
ATOM 1688 C C . THR A 1 217 ? -14.988 1.188 12.817 1.00 86.75 217 THR A C 1
ATOM 1690 O O . THR A 1 217 ? -14.570 1.969 13.673 1.00 86.75 217 THR A O 1
ATOM 1693 N N . GLN A 1 218 ? -15.040 -0.132 13.028 1.00 86.88 218 GLN A N 1
ATOM 1694 C CA . GLN A 1 218 ? -14.622 -0.730 14.296 1.00 86.88 218 GLN A CA 1
ATOM 1695 C C . GLN A 1 218 ? -13.104 -0.677 14.449 1.00 86.88 218 GLN A C 1
ATOM 1697 O O . GLN A 1 218 ? -12.606 -0.281 15.503 1.00 86.88 218 GLN A O 1
ATOM 1702 N N . THR A 1 219 ? -12.379 -1.005 13.380 1.00 89.06 219 THR A N 1
ATOM 1703 C CA . THR A 1 219 ? -10.918 -0.935 13.313 1.00 89.06 219 THR A CA 1
ATOM 1704 C C . THR A 1 219 ? -10.444 0.511 13.395 1.00 89.06 219 THR A C 1
ATOM 1706 O O . THR A 1 219 ? -9.547 0.810 14.179 1.00 89.06 219 THR A O 1
ATOM 1709 N N . GLY A 1 220 ? -11.091 1.432 12.670 1.00 87.81 220 GLY A N 1
ATOM 1710 C CA . GLY A 1 220 ? -10.795 2.865 12.764 1.00 87.81 220 GLY A CA 1
ATOM 1711 C C . GLY A 1 220 ? -10.933 3.392 14.196 1.00 87.81 220 GLY A C 1
ATOM 1712 O O . GLY A 1 220 ? -9.988 3.962 14.736 1.00 87.81 220 GLY A O 1
ATOM 1713 N N . LYS A 1 221 ? -12.061 3.103 14.865 1.00 86.75 221 LYS A N 1
ATOM 1714 C CA . LYS A 1 221 ? -12.269 3.462 16.280 1.00 86.75 221 LYS A CA 1
ATOM 1715 C C . LYS A 1 221 ? -11.241 2.816 17.214 1.00 86.75 221 LYS A C 1
ATOM 1717 O O . LYS A 1 221 ? -10.753 3.478 18.122 1.00 86.75 221 LYS A O 1
ATOM 1722 N N . ARG A 1 222 ? -10.916 1.533 17.010 1.00 87.88 222 ARG A N 1
ATOM 1723 C CA . ARG A 1 222 ? -9.955 0.781 17.840 1.00 87.88 222 ARG A CA 1
ATOM 1724 C C . ARG A 1 222 ? -8.586 1.453 17.878 1.00 87.88 222 ARG A C 1
ATOM 1726 O O . ARG A 1 222 ? -7.952 1.474 18.927 1.00 87.88 222 ARG A O 1
ATOM 1733 N N . PHE A 1 223 ? -8.142 1.984 16.746 1.00 88.25 223 PHE A N 1
ATOM 1734 C CA . PHE A 1 223 ? -6.867 2.681 16.633 1.00 88.25 223 PHE A CA 1
ATOM 1735 C C . PHE A 1 223 ? -7.016 4.199 16.688 1.00 88.25 223 PHE A C 1
ATOM 1737 O O . PHE A 1 223 ? -6.118 4.886 16.223 1.00 88.25 223 PHE A O 1
ATOM 1744 N N . ASP A 1 224 ? -8.112 4.742 17.222 1.00 85.94 224 ASP A N 1
ATOM 1745 C CA . ASP A 1 224 ? -8.335 6.191 17.333 1.00 85.94 224 ASP A CA 1
ATOM 1746 C C . ASP A 1 224 ? -8.026 6.957 16.027 1.00 85.94 224 ASP A C 1
ATOM 1748 O O . ASP A 1 224 ? -7.374 8.000 15.994 1.00 85.94 224 ASP A O 1
ATOM 1752 N N . VAL A 1 225 ? -8.414 6.366 14.896 1.00 83.06 225 VAL A N 1
ATOM 1753 C CA . VAL A 1 225 ? -8.382 7.015 13.588 1.00 83.06 225 VAL A CA 1
ATOM 1754 C C . VAL A 1 225 ? -9.790 7.535 13.357 1.00 83.06 225 VAL A C 1
ATOM 1756 O O . VAL A 1 225 ? -10.723 6.764 13.112 1.00 83.06 225 VAL A O 1
ATOM 1759 N N . SER A 1 226 ? -9.960 8.848 13.525 1.00 64.62 226 SER A N 1
ATOM 1760 C CA . SER A 1 226 ? -11.268 9.491 13.408 1.00 64.62 226 SER A CA 1
ATOM 1761 C C . SER A 1 226 ? -11.903 9.189 12.049 1.00 64.62 226 SER A C 1
ATOM 1763 O O . SER A 1 226 ? -11.230 9.172 11.021 1.00 64.62 226 SER A O 1
ATOM 1765 N N . ARG A 1 227 ? -13.229 8.988 12.042 1.00 56.12 227 ARG A N 1
ATOM 1766 C CA . ARG A 1 227 ? -14.029 8.809 10.814 1.00 56.12 227 ARG A CA 1
ATOM 1767 C C . ARG A 1 227 ? -13.986 10.025 9.898 1.00 56.12 227 ARG A C 1
ATOM 1769 O O . ARG A 1 227 ? -14.444 9.940 8.760 1.00 56.12 227 ARG A O 1
ATOM 1776 N N . GLN A 1 228 ? -13.561 11.173 10.426 1.00 49.88 228 GLN A N 1
ATOM 1777 C CA . GLN A 1 228 ? -13.467 12.376 9.629 1.00 49.88 228 GLN A CA 1
ATOM 1778 C C . GLN A 1 228 ? -12.551 12.108 8.447 1.00 49.88 228 GLN A C 1
ATOM 1780 O O . GLN A 1 228 ? -11.470 11.545 8.592 1.00 49.88 228 GLN A O 1
ATOM 1785 N N . VAL A 1 229 ? -13.057 12.511 7.285 1.00 51.22 229 VAL A N 1
ATOM 1786 C CA . VAL A 1 229 ? -12.368 12.622 6.006 1.00 51.22 229 VAL A CA 1
ATOM 1787 C C . VAL A 1 229 ? -11.189 13.576 6.205 1.00 51.22 229 VAL A C 1
ATOM 1789 O O . VAL A 1 229 ? -11.218 14.724 5.780 1.00 51.22 229 VAL A O 1
ATOM 1792 N N . SER A 1 230 ? -10.163 13.140 6.931 1.00 54.88 230 SER A N 1
ATOM 1793 C CA . SER A 1 230 ? -8.870 13.782 6.876 1.00 54.88 230 SER A CA 1
ATOM 1794 C C . SER A 1 230 ? -8.416 13.585 5.443 1.00 54.88 230 SER A C 1
ATOM 1796 O O . SER A 1 230 ? -8.315 12.462 4.952 1.00 54.88 230 SER A O 1
ATOM 1798 N N . GLU A 1 231 ? -8.155 14.687 4.748 1.00 62.50 231 GLU A N 1
ATOM 1799 C CA . GLU A 1 231 ? -7.511 14.661 3.432 1.00 62.50 231 GLU A CA 1
ATOM 1800 C C . GLU A 1 231 ? -6.163 13.915 3.470 1.00 62.50 231 GLU A C 1
ATOM 1802 O O . GLU A 1 231 ? -5.621 13.548 2.428 1.00 62.50 231 GLU A O 1
ATOM 1807 N N . GLN A 1 232 ? -5.636 13.680 4.674 1.00 77.31 232 GLN A N 1
ATOM 1808 C CA . GLN A 1 232 ? -4.353 13.063 4.946 1.00 77.31 232 GLN A CA 1
ATOM 1809 C C . GLN A 1 232 ? -4.516 11.625 5.459 1.00 77.31 232 GLN A C 1
ATOM 1811 O O . GLN A 1 232 ? -5.273 11.392 6.409 1.00 77.31 232 GLN A O 1
ATOM 1816 N N . PRO A 1 233 ? -3.780 10.666 4.874 1.00 86.75 233 PRO A N 1
ATOM 1817 C CA . PRO A 1 233 ? -3.776 9.291 5.341 1.00 86.75 233 PRO A CA 1
ATOM 1818 C C . PRO A 1 233 ? -3.105 9.187 6.714 1.00 86.75 233 PRO A C 1
ATOM 1820 O O . PRO A 1 233 ? -2.155 9.909 7.016 1.00 86.75 233 PRO A O 1
ATOM 1823 N N . SER A 1 234 ? -3.573 8.252 7.540 1.00 88.50 234 SER A N 1
ATOM 1824 C CA . SER A 1 234 ? -2.924 7.904 8.813 1.00 88.50 234 SER A CA 1
ATOM 1825 C C . SER A 1 234 ? -2.154 6.596 8.675 1.00 88.50 234 SER A C 1
ATOM 1827 O O . SER A 1 234 ? -2.626 5.669 8.024 1.00 88.50 234 SER A O 1
ATOM 1829 N N . MET A 1 235 ? -0.983 6.496 9.301 1.00 90.81 235 MET A N 1
ATOM 1830 C CA . MET A 1 235 ? -0.109 5.327 9.182 1.00 90.81 235 MET A CA 1
ATOM 1831 C C . MET A 1 235 ? 0.279 4.773 10.548 1.00 90.81 235 MET A C 1
ATOM 1833 O O . MET A 1 235 ? 0.679 5.521 11.444 1.00 90.81 235 MET A O 1
ATOM 1837 N N . LEU A 1 236 ? 0.200 3.452 10.674 1.00 92.62 236 LEU A N 1
ATOM 1838 C CA . LEU A 1 236 ? 0.605 2.694 11.850 1.00 92.62 236 LEU A CA 1
ATOM 1839 C C . LEU A 1 236 ? 1.577 1.587 11.434 1.00 92.62 236 LEU A C 1
ATOM 1841 O O . LEU A 1 236 ? 1.342 0.909 10.439 1.00 92.62 236 LEU A O 1
ATOM 1845 N N . MET A 1 237 ? 2.633 1.367 12.209 1.00 93.50 237 MET A N 1
ATOM 1846 C CA . MET A 1 237 ? 3.467 0.170 12.106 1.00 93.50 237 MET A CA 1
ATOM 1847 C C . MET A 1 237 ? 3.106 -0.785 13.239 1.00 93.50 237 MET A C 1
ATOM 1849 O O . MET A 1 237 ? 3.106 -0.387 14.404 1.00 93.50 237 MET A O 1
ATOM 1853 N N . LEU A 1 238 ? 2.825 -2.038 12.905 1.00 92.50 238 LEU A N 1
ATOM 1854 C CA . LEU A 1 238 ? 2.684 -3.129 13.859 1.00 92.50 238 LEU A CA 1
ATOM 1855 C C . LEU A 1 238 ? 3.991 -3.915 13.879 1.00 92.50 238 LEU A C 1
ATOM 1857 O O . LEU A 1 238 ? 4.390 -4.489 12.865 1.00 92.50 238 LEU A O 1
ATOM 1861 N N . HIS A 1 239 ? 4.637 -3.950 15.037 1.00 90.62 239 HIS A N 1
ATOM 1862 C CA . HIS A 1 239 ? 5.869 -4.699 15.245 1.00 90.62 239 HIS A CA 1
ATOM 1863 C C . HIS A 1 239 ? 5.873 -5.261 16.667 1.00 90.62 239 HIS A C 1
ATOM 1865 O O . HIS A 1 239 ? 5.727 -4.514 17.633 1.00 90.62 239 HIS A O 1
ATOM 1871 N N . ARG A 1 240 ? 6.013 -6.588 16.801 1.00 85.56 240 ARG A N 1
ATOM 1872 C CA . ARG A 1 240 ? 6.116 -7.301 18.094 1.00 85.56 240 ARG A CA 1
ATOM 1873 C C . ARG A 1 240 ? 5.037 -6.906 19.119 1.00 85.56 240 ARG A C 1
ATOM 1875 O O . ARG A 1 240 ? 5.352 -6.526 20.246 1.00 85.56 240 ARG A O 1
ATOM 1882 N N . SER A 1 241 ? 3.764 -6.975 18.725 1.00 83.00 241 SER A N 1
ATOM 1883 C CA . SER A 1 241 ? 2.613 -6.620 19.586 1.00 83.00 241 SER A CA 1
ATOM 1884 C C . SER A 1 241 ? 2.544 -5.142 19.998 1.00 83.00 241 SER A C 1
ATOM 1886 O O . SER A 1 241 ? 1.761 -4.780 20.883 1.00 83.00 241 SER A O 1
ATOM 1888 N N . GLN A 1 242 ? 3.354 -4.282 19.380 1.00 89.44 242 GLN A N 1
ATOM 1889 C CA . GLN A 1 242 ? 3.336 -2.839 19.577 1.00 89.44 242 GLN A CA 1
ATOM 1890 C C . GLN A 1 242 ? 2.870 -2.134 18.307 1.00 89.44 242 GLN A C 1
ATOM 1892 O O . GLN A 1 242 ? 3.114 -2.587 17.188 1.00 89.44 242 GLN A O 1
ATOM 1897 N N . VAL A 1 243 ? 2.188 -1.013 18.511 1.00 91.69 243 VAL A N 1
ATOM 1898 C CA . VAL A 1 243 ? 1.753 -0.085 17.472 1.00 91.69 243 VAL A CA 1
ATOM 1899 C C . VAL A 1 243 ? 2.611 1.163 17.576 1.00 91.69 243 VAL A C 1
ATOM 1901 O O . VAL A 1 243 ? 2.639 1.812 18.622 1.00 91.69 243 VAL A O 1
ATOM 1904 N N . TYR A 1 244 ? 3.248 1.536 16.476 1.00 92.81 244 TYR A N 1
ATOM 1905 C CA . TYR A 1 244 ? 3.941 2.808 16.329 1.00 92.81 244 TYR A CA 1
ATOM 1906 C C . TYR A 1 244 ? 3.116 3.684 15.400 1.00 92.81 244 TYR A C 1
ATOM 1908 O O . TYR A 1 244 ? 2.839 3.305 14.261 1.00 92.81 244 TYR A O 1
ATOM 1916 N N . ARG A 1 245 ? 2.691 4.850 15.883 1.00 91.00 245 ARG A N 1
ATOM 1917 C CA . ARG A 1 245 ? 1.933 5.811 15.079 1.00 91.00 245 ARG A CA 1
ATOM 1918 C C . ARG A 1 245 ? 2.884 6.808 14.440 1.00 91.00 245 ARG A C 1
ATOM 1920 O O . ARG A 1 245 ? 3.739 7.357 15.126 1.00 91.00 245 ARG A O 1
ATOM 1927 N N . TYR A 1 246 ? 2.689 7.087 13.157 1.00 89.38 246 TYR A N 1
ATOM 1928 C CA . TYR A 1 246 ? 3.381 8.195 12.511 1.00 89.38 246 TYR A CA 1
ATOM 1929 C C . TYR A 1 246 ? 2.815 9.540 12.978 1.00 89.38 246 TYR A C 1
ATOM 1931 O O . TYR A 1 246 ? 1.606 9.758 12.905 1.00 89.38 246 TYR A O 1
ATOM 1939 N N . SER A 1 247 ? 3.685 10.438 13.441 1.00 81.56 247 SER A N 1
ATOM 1940 C CA . SER A 1 247 ? 3.283 11.736 14.011 1.00 81.56 247 SER A CA 1
ATOM 1941 C C . SER A 1 247 ? 3.420 12.909 13.033 1.00 81.56 247 SER A C 1
ATOM 1943 O O . SER A 1 247 ? 3.081 14.036 13.384 1.00 81.56 247 SER A O 1
ATOM 1945 N N . GLY A 1 248 ? 3.949 12.679 11.828 1.00 80.25 248 GLY A N 1
ATOM 1946 C CA . GLY A 1 248 ? 4.134 13.720 10.816 1.00 80.25 248 GLY A CA 1
ATOM 1947 C C . GLY A 1 248 ? 2.912 13.931 9.918 1.00 80.25 248 GLY A C 1
ATOM 1948 O O . GLY A 1 248 ? 1.987 13.120 9.874 1.00 80.25 248 GLY A O 1
ATOM 1949 N N . THR A 1 249 ? 2.945 15.010 9.138 1.00 80.00 249 THR A N 1
ATOM 1950 C CA . THR A 1 249 ? 1.940 15.309 8.110 1.00 80.00 249 THR A CA 1
ATOM 1951 C C . THR A 1 249 ? 2.218 14.486 6.854 1.00 80.00 249 THR A C 1
ATOM 1953 O O . THR A 1 249 ? 3.194 14.747 6.150 1.00 80.00 249 THR A O 1
ATOM 1956 N N . LEU A 1 250 ? 1.358 13.514 6.543 1.00 79.75 250 LEU A N 1
ATOM 1957 C CA . LEU A 1 250 ? 1.458 12.734 5.308 1.00 79.75 250 LEU A CA 1
ATOM 1958 C C . LEU A 1 250 ? 0.667 13.397 4.185 1.00 79.75 250 LEU A C 1
ATOM 1960 O O . LEU A 1 250 ? -0.534 13.643 4.304 1.00 79.75 250 LEU A O 1
ATOM 1964 N N . LYS A 1 251 ? 1.336 13.633 3.057 1.00 83.38 251 LYS A N 1
ATOM 1965 C CA . LYS A 1 251 ? 0.661 13.920 1.791 1.00 83.38 251 LYS A CA 1
ATOM 1966 C C . LYS A 1 251 ? 0.329 12.599 1.103 1.00 83.38 251 LYS A C 1
ATOM 1968 O O . LYS A 1 251 ? 1.126 11.662 1.133 1.00 83.38 251 LYS A O 1
ATOM 1973 N N . ARG A 1 252 ? -0.846 12.515 0.471 1.00 81.00 252 ARG A N 1
ATOM 1974 C CA . ARG A 1 252 ? -1.198 11.342 -0.342 1.00 81.00 252 ARG A CA 1
ATOM 1975 C C . ARG A 1 252 ? -0.156 11.141 -1.443 1.00 81.00 252 ARG A C 1
ATOM 1977 O O . ARG A 1 252 ? 0.261 12.106 -2.074 1.00 81.00 252 ARG A O 1
ATOM 1984 N N . PHE A 1 253 ? 0.229 9.884 -1.652 1.00 81.69 253 PHE A N 1
ATOM 1985 C CA . PHE A 1 253 ? 1.209 9.442 -2.653 1.00 81.69 253 PHE A CA 1
ATOM 1986 C C . PHE A 1 253 ? 2.650 9.952 -2.472 1.00 81.69 253 PHE A C 1
ATOM 1988 O O . PHE A 1 253 ? 3.496 9.686 -3.323 1.00 81.69 253 PHE A O 1
ATOM 1995 N N . ASP A 1 254 ? 2.968 10.610 -1.353 1.00 85.12 254 ASP A N 1
ATOM 1996 C CA . ASP A 1 254 ? 4.353 10.908 -0.985 1.00 85.12 254 ASP A CA 1
ATOM 1997 C C . ASP A 1 254 ? 4.947 9.735 -0.192 1.00 85.12 254 ASP A C 1
ATOM 1999 O O . ASP A 1 254 ? 4.742 9.591 1.016 1.00 85.12 254 ASP A O 1
ATOM 2003 N N . PHE A 1 255 ? 5.647 8.842 -0.893 1.00 85.25 255 PHE A N 1
ATOM 2004 C CA . PHE A 1 255 ? 6.129 7.583 -0.317 1.00 85.25 255 PHE A CA 1
ATOM 2005 C C . PHE A 1 255 ? 7.510 7.659 0.323 1.00 85.25 255 PHE A C 1
ATOM 2007 O O . PHE A 1 255 ? 7.877 6.745 1.060 1.00 85.25 255 PHE A O 1
ATOM 2014 N N . ALA A 1 256 ? 8.271 8.727 0.091 1.00 85.25 256 ALA A N 1
ATOM 2015 C CA . ALA A 1 256 ? 9.565 8.912 0.738 1.00 85.25 256 ALA A CA 1
ATOM 2016 C C . ALA A 1 256 ? 9.463 8.884 2.282 1.00 85.25 256 ALA A C 1
ATOM 2018 O O . ALA A 1 256 ? 10.158 8.067 2.897 1.00 85.25 256 ALA A O 1
ATOM 2019 N N . PRO A 1 257 ? 8.574 9.670 2.930 1.00 87.56 257 PRO A N 1
ATOM 2020 C CA . PRO A 1 257 ? 8.405 9.612 4.384 1.00 87.56 257 PRO A CA 1
ATOM 2021 C C . PRO A 1 257 ? 7.810 8.279 4.854 1.00 87.56 257 PRO A C 1
ATOM 2023 O O . PRO A 1 257 ? 8.168 7.793 5.926 1.00 87.56 257 PRO A O 1
ATOM 2026 N N . VAL A 1 258 ? 6.949 7.655 4.044 1.00 90.44 258 VAL A N 1
ATOM 2027 C CA . VAL A 1 258 ? 6.337 6.349 4.344 1.00 90.44 258 VAL A CA 1
ATOM 2028 C C . VAL A 1 258 ? 7.402 5.256 4.426 1.00 90.44 258 VAL A C 1
ATOM 2030 O O . VAL A 1 258 ? 7.448 4.502 5.396 1.00 90.44 258 VAL A O 1
ATOM 2033 N N . LEU A 1 259 ? 8.297 5.195 3.439 1.00 90.38 259 LEU A N 1
ATOM 2034 C CA . LEU A 1 259 ? 9.399 4.236 3.411 1.00 90.38 259 LEU A CA 1
ATOM 2035 C C . LEU A 1 259 ? 10.413 4.507 4.517 1.00 90.38 259 LEU A C 1
ATOM 2037 O O . LEU A 1 259 ? 10.872 3.568 5.160 1.00 90.38 259 LEU A O 1
ATOM 2041 N N . GLN A 1 260 ? 10.743 5.776 4.769 1.00 90.88 260 GLN A N 1
ATOM 2042 C CA . GLN A 1 260 ? 11.656 6.139 5.849 1.00 90.88 260 GLN A CA 1
ATOM 2043 C C . GLN A 1 260 ? 11.118 5.693 7.214 1.00 90.88 260 GLN A C 1
ATOM 2045 O O . GLN A 1 260 ? 11.862 5.099 7.996 1.00 90.88 260 GLN A O 1
ATOM 2050 N N . PHE A 1 261 ? 9.830 5.928 7.472 1.00 91.56 261 PHE A N 1
ATOM 2051 C CA . PHE A 1 261 ? 9.170 5.460 8.683 1.00 91.56 261 PHE A CA 1
ATOM 2052 C C . PHE A 1 261 ? 9.182 3.941 8.784 1.00 91.56 261 PHE A C 1
ATOM 2054 O O . PHE A 1 261 ? 9.655 3.405 9.782 1.00 91.56 261 PHE A O 1
ATOM 2061 N N . ALA A 1 262 ? 8.707 3.254 7.745 1.00 92.00 262 ALA A N 1
ATOM 2062 C CA . ALA A 1 262 ? 8.560 1.807 7.770 1.00 92.00 262 ALA A CA 1
ATOM 2063 C C . ALA A 1 262 ? 9.902 1.079 7.936 1.00 92.00 262 ALA A C 1
ATOM 2065 O O . ALA A 1 262 ? 9.959 0.036 8.576 1.00 92.00 262 ALA A O 1
ATOM 2066 N N . LEU A 1 263 ? 10.980 1.617 7.363 1.00 90.12 263 LEU A N 1
ATOM 2067 C CA . LEU A 1 263 ? 12.273 0.937 7.331 1.00 90.12 263 LEU A CA 1
ATOM 2068 C C . LEU A 1 263 ? 13.210 1.342 8.467 1.00 90.12 263 LEU A C 1
ATOM 2070 O O . LEU A 1 263 ? 13.959 0.493 8.940 1.00 90.12 263 LEU A O 1
ATOM 2074 N N . ASN A 1 264 ? 13.202 2.613 8.883 1.00 86.50 264 ASN A N 1
ATOM 2075 C CA . ASN A 1 264 ? 14.283 3.151 9.712 1.00 86.50 264 ASN A CA 1
ATOM 2076 C C . ASN A 1 264 ? 13.805 3.870 10.982 1.00 86.50 264 ASN A C 1
ATOM 2078 O O . ASN A 1 264 ? 14.467 3.746 12.007 1.00 86.50 264 ASN A O 1
ATOM 2082 N N . SER A 1 265 ? 12.697 4.624 10.942 1.00 85.88 265 SER A N 1
ATOM 2083 C CA . SER A 1 265 ? 12.354 5.571 12.024 1.00 85.88 265 SER A CA 1
ATOM 2084 C C . SER A 1 265 ? 11.103 5.238 12.842 1.00 85.88 265 SER A C 1
ATOM 2086 O O . SER A 1 265 ? 10.727 6.007 13.730 1.00 85.88 265 SER A O 1
ATOM 2088 N N . PHE A 1 266 ? 10.443 4.098 12.618 1.00 87.06 266 PHE A N 1
ATOM 2089 C CA . PHE A 1 266 ? 9.250 3.752 13.402 1.00 87.06 266 PHE A CA 1
ATOM 2090 C C . PHE A 1 266 ? 9.539 3.618 14.906 1.00 87.06 266 PHE A C 1
ATOM 2092 O O . PHE A 1 266 ? 8.712 4.021 15.717 1.00 87.06 266 PHE A O 1
ATOM 2099 N N . HIS A 1 267 ? 10.731 3.147 15.286 1.00 87.75 267 HIS A N 1
ATOM 2100 C CA . HIS A 1 267 ? 11.149 3.029 16.687 1.00 87.75 267 HIS A CA 1
ATOM 2101 C C . HIS A 1 267 ? 11.279 4.373 17.423 1.00 87.75 267 HIS A C 1
ATOM 2103 O O . HIS A 1 267 ? 11.228 4.398 18.649 1.00 87.75 267 HIS A O 1
ATOM 2109 N N . GLU A 1 268 ? 11.454 5.480 16.696 1.00 87.62 268 GLU A N 1
ATOM 2110 C CA . GLU A 1 268 ? 11.557 6.831 17.269 1.00 87.62 268 GLU A CA 1
ATOM 2111 C C . GLU A 1 268 ? 10.185 7.393 17.668 1.00 87.62 268 GLU A C 1
ATOM 2113 O O . GLU A 1 268 ? 10.090 8.383 18.392 1.00 87.62 268 GLU A O 1
ATOM 2118 N N . HIS A 1 269 ? 9.109 6.764 17.193 1.00 85.25 269 HIS A N 1
ATOM 2119 C CA . HIS A 1 269 ? 7.743 7.170 17.476 1.00 85.25 269 HIS A CA 1
ATOM 2120 C C . HIS A 1 269 ? 7.204 6.483 18.732 1.00 85.25 269 HIS A C 1
ATOM 2122 O O . HIS A 1 269 ? 7.667 5.420 19.148 1.00 85.25 269 HIS A O 1
ATOM 2128 N N . GLN A 1 270 ? 6.181 7.085 19.339 1.00 81.69 270 GLN A N 1
ATOM 2129 C CA . GLN A 1 270 ? 5.606 6.577 20.579 1.00 81.69 270 GLN A CA 1
ATOM 2130 C C . GLN A 1 270 ? 4.957 5.201 20.365 1.00 81.69 270 GLN A C 1
ATOM 2132 O O . GLN A 1 270 ? 3.924 5.072 19.697 1.00 81.69 270 GLN A O 1
ATOM 2137 N N . ALA A 1 271 ? 5.561 4.182 20.975 1.00 86.06 271 ALA A N 1
ATOM 2138 C CA . ALA A 1 271 ? 5.034 2.828 21.002 1.00 86.06 271 ALA A CA 1
ATOM 2139 C C . ALA A 1 271 ? 3.840 2.738 21.959 1.00 86.06 271 ALA A C 1
ATOM 2141 O O . ALA A 1 271 ? 3.917 3.153 23.116 1.00 86.06 271 ALA A O 1
ATOM 2142 N N . HIS A 1 272 ? 2.753 2.146 21.484 1.00 86.06 272 HIS A N 1
ATOM 2143 C CA . HIS A 1 272 ? 1.585 1.813 22.289 1.00 86.06 272 HIS A CA 1
ATOM 2144 C C . HIS A 1 272 ? 1.318 0.312 22.193 1.00 86.06 272 HIS A C 1
ATOM 2146 O O . HIS A 1 272 ? 1.584 -0.312 21.166 1.00 86.06 272 HIS A O 1
ATOM 2152 N N . ALA A 1 273 ? 0.785 -0.286 23.257 1.00 87.06 273 ALA A N 1
ATOM 2153 C CA . ALA A 1 273 ? 0.310 -1.663 23.179 1.00 87.06 273 ALA A CA 1
ATOM 2154 C C . ALA A 1 273 ? -0.828 -1.751 22.153 1.00 87.06 273 ALA A C 1
ATOM 2156 O O . ALA A 1 273 ? -1.676 -0.857 22.102 1.00 87.06 273 ALA A O 1
ATOM 2157 N N . VAL A 1 274 ? -0.855 -2.820 21.351 1.00 86.88 274 VAL A N 1
ATOM 2158 C CA . VAL A 1 274 ? -1.956 -3.052 20.409 1.00 86.88 274 VAL A CA 1
ATOM 2159 C C . VAL A 1 274 ? -3.280 -3.071 21.189 1.00 86.88 274 VAL A C 1
ATOM 2161 O O . VAL A 1 274 ? -3.457 -3.930 22.060 1.00 86.88 274 VAL A O 1
ATOM 2164 N N . PRO A 1 275 ? -4.228 -2.155 20.902 1.00 85.56 275 PRO A N 1
ATOM 2165 C CA . PRO A 1 275 ? -5.534 -2.169 21.547 1.00 85.56 275 PRO A CA 1
ATOM 2166 C C . PRO A 1 275 ? -6.234 -3.492 21.251 1.00 85.56 275 PRO A C 1
ATOM 2168 O O . PRO A 1 275 ? -6.077 -4.043 20.159 1.00 85.56 275 PRO A O 1
ATOM 2171 N N . ARG A 1 276 ? -7.022 -4.018 22.188 1.00 85.25 276 ARG A N 1
ATOM 2172 C CA . ARG A 1 276 ? -7.746 -5.276 21.952 1.00 85.25 276 ARG A CA 1
ATOM 2173 C C . ARG A 1 276 ? -8.790 -5.101 20.837 1.00 85.25 276 ARG A C 1
ATOM 2175 O O . ARG A 1 276 ? -9.291 -3.989 20.650 1.00 85.25 276 ARG A O 1
ATOM 2182 N N . PRO A 1 277 ? -9.114 -6.167 20.085 1.00 82.75 277 PRO A N 1
ATOM 2183 C CA . PRO A 1 277 ? -10.238 -6.147 19.158 1.00 82.75 277 PRO A CA 1
ATOM 2184 C C . PRO A 1 277 ? -11.511 -5.763 19.910 1.00 82.75 277 PRO A C 1
ATOM 2186 O O . PRO A 1 277 ? -11.705 -6.193 21.048 1.00 82.75 277 PRO A O 1
ATOM 2189 N N . ARG A 1 278 ? -12.369 -4.953 19.283 1.00 75.69 278 ARG A N 1
ATOM 2190 C CA . ARG A 1 278 ? -13.644 -4.578 19.898 1.00 75.69 278 ARG A CA 1
ATOM 2191 C C . ARG A 1 278 ? -14.558 -5.796 19.925 1.00 75.69 278 ARG A C 1
ATOM 2193 O O . ARG A 1 278 ? -14.699 -6.493 18.923 1.00 75.69 278 ARG A O 1
ATOM 2200 N N . MET A 1 279 ? -15.162 -6.058 21.074 1.00 79.00 279 MET A N 1
ATOM 2201 C CA . MET A 1 279 ? -16.160 -7.109 21.231 1.00 79.00 279 MET A CA 1
ATOM 2202 C C . MET A 1 279 ? -17.556 -6.566 20.919 1.00 79.00 279 MET A C 1
ATOM 2204 O O . MET A 1 279 ? -17.810 -5.368 21.016 1.00 79.00 279 MET A O 1
ATOM 2208 N N . ARG A 1 280 ? -18.509 -7.459 20.625 1.00 75.25 280 ARG A N 1
ATOM 2209 C CA . ARG A 1 280 ? -19.922 -7.084 20.418 1.00 75.25 280 ARG A CA 1
ATOM 2210 C C . ARG A 1 280 ? -20.515 -6.318 21.609 1.00 75.25 280 ARG A C 1
ATOM 2212 O O . ARG A 1 280 ? -21.322 -5.417 21.418 1.00 75.25 280 ARG A O 1
ATOM 2219 N N . PHE A 1 281 ? -20.089 -6.644 22.830 1.00 77.00 281 PHE A N 1
ATOM 2220 C CA . PHE A 1 281 ? -20.495 -5.915 24.035 1.00 77.00 281 PHE A CA 1
ATOM 2221 C C . PHE A 1 281 ? -20.009 -4.460 24.048 1.00 77.00 281 PHE A C 1
ATOM 2223 O O . PHE A 1 281 ? -20.723 -3.598 24.553 1.00 77.00 281 PHE A O 1
ATOM 2230 N N . ASP A 1 282 ? -18.856 -4.162 23.444 1.00 79.94 282 ASP A N 1
ATOM 2231 C CA . ASP A 1 282 ? -18.332 -2.794 23.373 1.00 79.94 282 ASP A CA 1
ATOM 2232 C C . ASP A 1 282 ? -19.204 -1.911 22.471 1.00 79.94 282 ASP A C 1
ATOM 2234 O O . ASP A 1 282 ? -19.346 -0.722 22.731 1.00 79.94 282 ASP A O 1
ATOM 2238 N N . GLU A 1 283 ? -19.829 -2.479 21.432 1.00 79.06 283 GLU A N 1
ATOM 2239 C CA . GLU A 1 283 ? -20.794 -1.757 20.589 1.00 79.06 283 GLU A CA 1
ATOM 2240 C C . GLU A 1 283 ? -22.056 -1.375 21.377 1.00 79.06 283 GLU A C 1
ATOM 2242 O O . GLU A 1 283 ? -22.569 -0.265 21.232 1.00 79.06 283 GLU A O 1
ATOM 2247 N N . ILE A 1 284 ? -22.540 -2.278 22.237 1.00 81.88 284 ILE A N 1
ATOM 2248 C CA . ILE A 1 284 ? -23.689 -2.019 23.114 1.00 81.88 284 ILE A CA 1
ATOM 2249 C C . ILE A 1 284 ? -23.330 -0.931 24.128 1.00 81.88 284 ILE A C 1
ATOM 2251 O O . ILE A 1 284 ? -24.103 0.005 24.320 1.00 81.88 284 ILE A O 1
ATOM 2255 N N . LEU A 1 285 ? -22.149 -1.018 24.744 1.00 84.06 285 LEU A N 1
ATOM 2256 C CA . LEU A 1 285 ? -21.663 0.001 25.673 1.00 84.06 285 LEU A CA 1
ATOM 2257 C C . LEU A 1 285 ? -21.509 1.363 24.991 1.00 84.06 285 LEU A C 1
ATOM 2259 O O . LEU A 1 285 ? -21.987 2.350 25.539 1.00 84.06 285 LEU A O 1
ATOM 2263 N N . ASP A 1 286 ? -20.928 1.424 23.788 1.00 82.19 286 ASP A N 1
ATOM 2264 C CA . ASP A 1 286 ? -20.849 2.654 22.988 1.00 82.19 286 ASP A CA 1
ATOM 2265 C C . ASP A 1 286 ? -22.240 3.264 22.771 1.00 82.19 286 ASP A C 1
ATOM 2267 O O . ASP A 1 286 ? -22.425 4.465 22.962 1.00 82.19 286 ASP A O 1
ATOM 2271 N N . TRP A 1 287 ? -23.223 2.445 22.380 1.00 82.25 287 TRP A N 1
ATOM 2272 C CA . TRP A 1 287 ? -24.592 2.903 22.147 1.00 82.25 287 TRP A CA 1
ATOM 2273 C C . TRP A 1 287 ? -25.235 3.450 23.426 1.00 82.25 287 TRP A C 1
ATOM 2275 O O . TRP A 1 287 ? -25.855 4.516 23.382 1.00 82.25 287 TRP A O 1
ATOM 2285 N N . ILE A 1 288 ? -25.049 2.759 24.558 1.00 82.38 288 ILE A N 1
ATOM 2286 C CA . ILE A 1 288 ? -25.532 3.199 25.874 1.00 82.38 288 ILE A CA 1
ATOM 2287 C C . ILE A 1 288 ? -24.873 4.522 26.258 1.00 82.38 288 ILE A C 1
ATOM 2289 O O . ILE A 1 288 ? -25.577 5.455 26.628 1.00 82.38 288 ILE A O 1
ATOM 2293 N N . VAL A 1 289 ? -23.546 4.625 26.153 1.00 85.38 289 VAL A N 1
ATOM 2294 C CA . VAL A 1 289 ? -22.786 5.824 26.531 1.00 85.38 289 VAL A CA 1
ATOM 2295 C C . VAL A 1 289 ? -23.160 7.006 25.643 1.00 85.38 289 VAL A C 1
ATOM 2297 O O . VAL A 1 289 ? -23.390 8.096 26.154 1.00 85.38 289 VAL A O 1
ATOM 2300 N N . GLU A 1 290 ? -23.288 6.817 24.330 1.00 83.75 290 GLU A N 1
ATOM 2301 C CA . GLU A 1 290 ? -23.680 7.897 23.421 1.00 83.75 290 GLU A CA 1
ATOM 2302 C C . GLU A 1 290 ? -25.099 8.405 23.722 1.00 83.75 290 GLU A C 1
ATOM 2304 O O . GLU A 1 290 ? -25.334 9.616 23.738 1.00 83.75 290 GLU A O 1
ATOM 2309 N N . HIS A 1 291 ? -26.046 7.503 23.999 1.00 82.50 291 HIS A N 1
ATOM 2310 C CA . HIS A 1 291 ? -27.400 7.892 24.400 1.00 82.50 291 HIS A CA 1
ATOM 2311 C C . HIS A 1 291 ? -27.421 8.544 25.780 1.00 82.50 291 HIS A C 1
ATOM 2313 O O . HIS A 1 291 ? -28.113 9.543 25.962 1.00 82.50 291 HIS A O 1
ATOM 2319 N N . TYR A 1 292 ? -26.639 8.027 26.725 1.00 80.06 292 TYR A N 1
ATOM 2320 C CA . TYR A 1 292 ? -26.487 8.600 28.056 1.00 80.06 292 TYR A CA 1
ATOM 2321 C C . TYR A 1 292 ? -25.957 10.033 27.976 1.00 80.06 292 TYR A C 1
ATOM 2323 O O . TYR A 1 292 ? -26.578 10.936 28.523 1.00 80.06 292 TYR A O 1
ATOM 2331 N N . LEU A 1 293 ? -24.875 10.269 27.226 1.00 80.75 293 LEU A N 1
ATOM 2332 C CA . LEU A 1 293 ? -24.277 11.596 27.058 1.00 80.75 293 LEU A CA 1
ATOM 2333 C C . LEU A 1 293 ? -25.237 12.576 26.370 1.00 80.75 293 LEU A C 1
ATOM 2335 O O . LEU A 1 293 ? -25.352 13.726 26.791 1.00 80.75 293 LEU A O 1
ATOM 2339 N N . LYS A 1 294 ? -25.974 12.133 25.341 1.00 82.50 294 LYS A N 1
ATOM 2340 C CA . LYS A 1 294 ? -27.008 12.965 24.696 1.00 82.50 294 LYS A CA 1
ATOM 2341 C C . LYS A 1 294 ? -28.120 13.340 25.671 1.00 82.50 294 LYS A C 1
ATOM 2343 O O . LYS A 1 294 ? -28.533 14.498 25.718 1.00 82.50 294 LYS A O 1
ATOM 2348 N N . LEU A 1 295 ? -28.590 12.375 26.457 1.00 77.56 295 LEU A N 1
ATOM 2349 C CA . LEU A 1 295 ? -29.601 12.619 27.477 1.00 77.56 295 LEU A CA 1
ATOM 2350 C C . LEU A 1 295 ? -29.061 13.548 28.571 1.00 77.56 295 LEU A C 1
ATOM 2352 O O . LEU A 1 295 ? -29.815 14.395 29.046 1.00 77.56 295 LEU A O 1
ATOM 2356 N N . GLU A 1 296 ? -27.786 13.417 28.957 1.00 80.56 296 GLU A N 1
ATOM 2357 C CA . GLU A 1 296 ? -27.153 14.185 30.042 1.00 80.56 296 GLU A CA 1
ATOM 2358 C C . GLU A 1 296 ? -27.066 15.658 29.692 1.00 80.56 296 GLU A C 1
ATOM 2360 O O . GLU A 1 296 ? -27.430 16.509 30.504 1.00 80.56 296 GLU A O 1
ATOM 2365 N N . VAL A 1 297 ? -26.684 15.955 28.453 1.00 80.12 297 VAL A N 1
ATOM 2366 C CA . VAL A 1 297 ? -26.677 17.320 27.927 1.00 80.12 297 VAL A CA 1
ATOM 2367 C C . VAL A 1 297 ? -28.091 17.915 27.895 1.00 80.12 297 VAL A C 1
ATOM 2369 O O . VAL A 1 297 ? -28.252 19.108 28.136 1.00 80.12 297 VAL A O 1
ATOM 2372 N N . GLN A 1 298 ? -29.123 17.109 27.626 1.00 81.38 298 GLN A N 1
ATOM 2373 C CA . GLN A 1 298 ? -30.495 17.599 27.465 1.00 81.38 298 GLN A CA 1
ATOM 2374 C C . GLN A 1 298 ? -31.276 17.741 28.786 1.00 81.38 298 GLN A C 1
ATOM 2376 O O . GLN A 1 298 ? -32.069 18.671 28.919 1.00 81.38 298 GLN A O 1
ATOM 2381 N N . HIS A 1 299 ? -31.083 16.837 29.752 1.00 77.75 299 HIS A N 1
ATOM 2382 C CA . HIS A 1 299 ? -31.891 16.758 30.984 1.00 77.75 299 HIS A CA 1
ATOM 2383 C C . HIS A 1 299 ? -31.082 16.958 32.276 1.00 77.75 299 HIS A C 1
ATOM 2385 O O . HIS A 1 299 ? -31.666 17.047 33.357 1.00 77.75 299 HIS A O 1
ATOM 2391 N N . GLY A 1 300 ? -29.753 17.056 32.181 1.00 77.94 300 GLY A N 1
ATOM 2392 C CA . GLY A 1 300 ? -28.852 17.170 33.323 1.00 77.94 300 GLY A CA 1
ATOM 2393 C C . GLY A 1 300 ? -28.558 15.828 34.003 1.00 77.94 300 GLY A C 1
ATOM 2394 O O . GLY A 1 300 ? -29.398 14.929 34.074 1.00 77.94 300 GLY A O 1
ATOM 2395 N N . SER A 1 301 ? -27.347 15.711 34.554 1.00 77.19 301 SER A N 1
ATOM 2396 C CA . SER A 1 301 ? -26.797 14.468 35.128 1.00 77.19 301 SER A CA 1
ATOM 2397 C C . SER A 1 301 ? -27.678 13.849 36.229 1.00 77.19 301 SER A C 1
ATOM 2399 O O . SER A 1 301 ? -27.826 12.630 36.322 1.00 77.19 301 SER A O 1
ATOM 2401 N N . PHE A 1 302 ? -28.351 14.688 37.027 1.00 78.69 302 PHE A N 1
ATOM 2402 C CA . PHE A 1 302 ? -29.179 14.243 38.153 1.00 78.69 302 PHE A CA 1
ATOM 2403 C C . PHE A 1 302 ? -30.398 13.410 37.726 1.00 78.69 302 PHE A C 1
ATOM 2405 O O . PHE A 1 302 ? -30.715 12.403 38.358 1.00 78.69 302 PHE A O 1
ATOM 2412 N N . VAL A 1 303 ? -31.070 13.799 36.637 1.00 79.19 303 VAL A N 1
ATOM 2413 C CA . VAL A 1 303 ? -32.289 13.121 36.162 1.00 79.19 303 VAL A CA 1
ATOM 2414 C C . VAL A 1 303 ? -31.968 11.714 35.660 1.00 79.19 303 VAL A C 1
ATOM 2416 O O . VAL A 1 303 ? -32.731 10.776 35.886 1.00 79.19 303 VAL A O 1
ATOM 2419 N N . ILE A 1 304 ? -30.810 11.543 35.028 1.00 79.69 304 ILE A N 1
ATOM 2420 C CA . ILE A 1 304 ? -30.408 10.261 34.445 1.00 79.69 304 ILE A CA 1
ATOM 2421 C C . ILE A 1 304 ? -29.890 9.313 35.510 1.00 79.69 304 ILE A C 1
ATOM 2423 O O . ILE A 1 304 ? -30.215 8.130 35.467 1.00 79.69 304 ILE A O 1
ATOM 2427 N N . LEU A 1 305 ? -29.156 9.821 36.502 1.00 80.56 305 LEU A N 1
ATOM 2428 C CA . LEU A 1 305 ? -28.782 9.032 37.673 1.00 80.56 305 LEU A CA 1
ATOM 2429 C C . LEU A 1 305 ? -30.023 8.498 38.396 1.00 80.56 305 LEU A C 1
ATOM 2431 O O . LEU A 1 305 ? -30.091 7.306 38.694 1.00 80.56 305 LEU A O 1
ATOM 2435 N N . ALA A 1 306 ? -31.037 9.343 38.609 1.00 82.00 306 ALA A N 1
ATOM 2436 C CA . ALA A 1 306 ? -32.296 8.925 39.222 1.00 82.00 306 ALA A CA 1
ATOM 2437 C C . ALA A 1 306 ? -33.033 7.867 38.378 1.00 82.00 306 ALA A C 1
ATOM 2439 O O . ALA A 1 306 ? -33.480 6.852 38.916 1.00 82.00 306 ALA A O 1
ATOM 2440 N N . ALA A 1 307 ? -33.110 8.057 37.057 1.00 83.25 307 ALA A N 1
ATOM 2441 C CA . ALA A 1 307 ? -33.716 7.088 36.145 1.00 83.25 307 ALA A CA 1
ATOM 2442 C C . ALA A 1 307 ? -32.944 5.755 36.107 1.00 83.25 307 ALA A C 1
ATOM 2444 O O . ALA A 1 307 ? -33.554 4.688 36.138 1.00 83.25 307 ALA A O 1
ATOM 2445 N N . GLY A 1 308 ? -31.610 5.798 36.099 1.00 82.50 308 GLY A N 1
ATOM 2446 C CA . GLY A 1 308 ? -30.752 4.613 36.119 1.00 82.50 308 GLY A CA 1
ATOM 2447 C C . GLY A 1 308 ? -30.911 3.799 37.403 1.00 82.50 308 GLY A C 1
ATOM 2448 O O . GLY A 1 308 ? -31.075 2.581 37.341 1.00 82.50 308 GLY A O 1
ATOM 2449 N N . ILE A 1 309 ? -30.950 4.469 38.561 1.00 86.81 309 ILE A N 1
ATOM 2450 C CA . ILE A 1 309 ? -31.219 3.831 39.860 1.00 86.81 309 ILE A CA 1
ATOM 2451 C C . ILE A 1 309 ? -32.611 3.188 39.865 1.00 86.81 309 ILE A C 1
ATOM 2453 O O . ILE A 1 309 ? -32.766 2.057 40.324 1.00 86.81 309 ILE A O 1
ATOM 2457 N N . PHE A 1 310 ? -33.615 3.874 39.317 1.00 88.81 310 PHE A N 1
ATOM 2458 C CA . PHE A 1 310 ? -34.976 3.352 39.230 1.00 88.81 310 PHE A CA 1
ATOM 2459 C C . PHE A 1 310 ? -35.062 2.085 38.363 1.00 88.81 310 PHE A C 1
ATOM 2461 O O . PHE A 1 310 ? -35.659 1.093 38.777 1.00 88.81 310 PHE A O 1
ATOM 2468 N N . VAL A 1 311 ? -34.405 2.072 37.198 1.00 88.38 311 VAL A N 1
ATOM 2469 C CA . VAL A 1 311 ? -34.339 0.888 36.324 1.00 88.38 311 VAL A CA 1
ATOM 2470 C C . VAL A 1 311 ? -33.618 -0.275 37.011 1.00 88.38 311 VAL A C 1
ATOM 2472 O O . VAL A 1 311 ? -34.105 -1.405 36.962 1.00 88.38 311 VAL A O 1
ATOM 2475 N N . LEU A 1 312 ? -32.500 -0.015 37.699 1.00 88.81 312 LEU A N 1
ATOM 2476 C CA . LEU A 1 312 ? -31.776 -1.031 38.473 1.00 88.81 312 LEU A CA 1
ATOM 2477 C C . LEU A 1 312 ? -32.647 -1.641 39.575 1.00 88.81 312 LEU A C 1
ATOM 2479 O O . LEU A 1 312 ? -32.633 -2.856 39.772 1.00 88.81 312 LEU A O 1
ATOM 2483 N N . PHE A 1 313 ? -33.433 -0.813 40.261 1.00 91.75 313 PHE A N 1
ATOM 2484 C CA . PHE A 1 313 ? -34.342 -1.266 41.307 1.00 91.75 313 PHE A CA 1
ATOM 2485 C C . PHE A 1 313 ? -35.456 -2.163 40.749 1.00 91.75 313 PHE A C 1
ATOM 2487 O O . PHE A 1 313 ? -35.729 -3.228 41.304 1.00 91.75 313 PHE A O 1
ATOM 2494 N N . LEU A 1 314 ? -36.053 -1.782 39.615 1.00 92.12 314 LEU A N 1
ATOM 2495 C CA . LEU A 1 314 ? -37.052 -2.604 38.925 1.00 92.12 314 LEU A CA 1
ATOM 2496 C C . LEU A 1 314 ? -36.467 -3.942 38.455 1.00 92.12 314 LEU A C 1
ATOM 2498 O O . LEU A 1 314 ? -37.088 -4.987 38.651 1.00 92.12 314 LEU A O 1
ATOM 2502 N N . ALA A 1 315 ? -35.259 -3.929 37.890 1.00 91.38 315 ALA A N 1
ATOM 2503 C CA . ALA A 1 315 ? -34.578 -5.143 37.454 1.00 91.38 315 ALA A CA 1
ATOM 2504 C C . ALA A 1 315 ? -34.285 -6.079 38.638 1.00 91.38 315 ALA A C 1
ATOM 2506 O O . ALA A 1 315 ? -34.648 -7.254 38.595 1.00 91.38 315 ALA A O 1
ATOM 2507 N N . ALA A 1 316 ? -33.715 -5.559 39.729 1.00 90.94 316 ALA A N 1
ATOM 2508 C CA . ALA A 1 316 ? -33.440 -6.336 40.937 1.00 90.94 316 ALA A CA 1
ATOM 2509 C C . ALA A 1 316 ? -34.722 -6.917 41.556 1.00 90.94 316 ALA A C 1
ATOM 2511 O O . ALA A 1 316 ? -34.747 -8.086 41.944 1.00 90.94 316 ALA A O 1
ATOM 2512 N N . SER A 1 317 ? -35.805 -6.135 41.583 1.00 91.12 317 SER A N 1
ATOM 2513 C CA . SER A 1 317 ? -37.115 -6.598 42.046 1.00 91.12 317 SER A CA 1
ATOM 2514 C C . SER A 1 317 ? -37.662 -7.729 41.170 1.00 91.12 317 SER A C 1
ATOM 2516 O O . SER A 1 317 ? -38.111 -8.744 41.700 1.00 91.12 317 SER A O 1
ATOM 2518 N N . SER A 1 318 ? -37.554 -7.612 39.842 1.00 90.38 318 SER A N 1
ATOM 2519 C CA . SER A 1 318 ? -38.008 -8.652 38.909 1.00 90.38 318 SER A CA 1
ATOM 2520 C C . SER A 1 318 ? -37.220 -9.961 39.043 1.00 90.38 318 SER A C 1
ATOM 2522 O O . SER A 1 318 ? -37.818 -11.036 39.052 1.00 90.38 318 SER A O 1
ATOM 2524 N N . ILE A 1 319 ? -35.898 -9.881 39.234 1.00 93.25 319 ILE A N 1
ATOM 2525 C CA . ILE A 1 319 ? -35.033 -11.045 39.467 1.00 93.25 319 ILE A CA 1
ATOM 2526 C C . ILE A 1 319 ? -35.374 -11.691 40.812 1.00 93.25 319 ILE A C 1
ATOM 2528 O O . ILE A 1 319 ? -35.498 -12.910 40.889 1.00 93.25 319 ILE A O 1
ATOM 2532 N N . GLY A 1 320 ? -35.587 -10.889 41.859 1.00 91.94 320 GLY A N 1
ATOM 2533 C CA . GLY A 1 320 ? -36.034 -11.383 43.160 1.00 91.94 320 GLY A CA 1
ATOM 2534 C C . GLY A 1 320 ? -37.373 -12.119 43.070 1.00 91.94 320 GLY A C 1
ATOM 2535 O O . GLY A 1 320 ? -37.510 -13.210 43.618 1.00 91.94 320 GLY A O 1
ATOM 2536 N N . LEU A 1 321 ? -38.335 -11.578 42.318 1.00 92.25 321 LEU A N 1
ATOM 2537 C CA . LEU A 1 321 ? -39.636 -12.214 42.104 1.00 92.25 321 LEU A CA 1
ATOM 2538 C C . LEU A 1 321 ? -39.509 -13.530 41.318 1.00 92.25 321 LEU A C 1
ATOM 2540 O O . LEU A 1 321 ? -40.159 -14.520 41.654 1.00 92.25 321 LEU A O 1
ATOM 2544 N N . LEU A 1 322 ? -38.638 -13.570 40.306 1.00 91.88 322 LEU A N 1
ATOM 2545 C CA . LEU A 1 322 ? -38.315 -14.790 39.561 1.00 91.88 322 LEU A CA 1
ATOM 2546 C C . LEU A 1 322 ? -37.688 -15.858 40.461 1.00 91.88 322 LEU A C 1
ATOM 2548 O O . LEU A 1 322 ? -38.081 -17.017 40.405 1.00 91.88 322 LEU A O 1
ATOM 2552 N N . LEU A 1 323 ? -36.759 -15.482 41.339 1.00 91.44 323 LEU A N 1
ATOM 2553 C CA . LEU A 1 323 ? -36.151 -16.426 42.278 1.00 91.44 323 LEU A CA 1
ATOM 2554 C C . LEU A 1 323 ? -37.173 -16.967 43.282 1.00 91.44 323 LEU A C 1
ATOM 2556 O O . LEU A 1 323 ? -37.197 -18.170 43.525 1.00 91.44 323 LEU A O 1
ATOM 2560 N N . VAL A 1 324 ? -38.050 -16.113 43.817 1.00 91.62 324 VAL A N 1
ATOM 2561 C CA . VAL A 1 324 ? -39.116 -16.532 44.742 1.00 91.62 324 VAL A CA 1
ATOM 2562 C C . VAL A 1 324 ? -40.110 -17.463 44.052 1.00 91.62 324 VAL A C 1
ATOM 2564 O O . VAL A 1 324 ? -40.454 -18.501 44.610 1.00 91.62 324 VAL A O 1
ATOM 2567 N N . THR A 1 325 ? -40.541 -17.140 42.831 1.00 88.75 325 THR A N 1
ATOM 2568 C CA . THR A 1 325 ? -41.462 -17.995 42.061 1.00 88.75 325 THR A CA 1
ATOM 2569 C C . THR A 1 325 ? -40.826 -19.335 41.690 1.00 88.75 325 THR A C 1
ATOM 2571 O O . THR A 1 325 ? -41.468 -20.370 41.859 1.00 88.75 325 THR A O 1
ATOM 2574 N N . CYS A 1 326 ? -39.551 -19.353 41.289 1.00 86.69 326 CYS A N 1
ATOM 2575 C CA . CYS A 1 326 ? -38.797 -20.590 41.073 1.00 86.69 326 CYS A CA 1
ATOM 2576 C C . CYS A 1 326 ? -38.679 -21.432 42.354 1.00 86.69 326 CYS A C 1
ATOM 2578 O O . CYS A 1 326 ? -38.847 -22.650 42.304 1.00 86.69 326 CYS A O 1
ATOM 2580 N N . PHE A 1 327 ? -38.441 -20.802 43.508 1.00 88.00 327 PHE A N 1
ATOM 2581 C CA . PHE A 1 327 ? -38.339 -21.498 44.793 1.00 88.00 327 PHE A CA 1
ATOM 2582 C C . PHE A 1 327 ? -39.683 -22.096 45.236 1.00 88.00 327 PHE A C 1
ATOM 2584 O O . PHE A 1 327 ? -39.741 -23.223 45.724 1.00 88.00 327 PHE A O 1
ATOM 2591 N N . TRP A 1 328 ? -40.784 -21.373 45.012 1.00 86.38 328 TRP A N 1
ATOM 2592 C CA . TRP A 1 328 ? -42.136 -21.845 45.323 1.00 86.38 328 TRP A CA 1
ATOM 2593 C C . TRP A 1 328 ? -42.563 -23.025 44.440 1.00 86.38 328 TRP A C 1
ATOM 2595 O O . TRP A 1 328 ? -43.140 -23.993 44.933 1.00 86.38 328 TRP A O 1
ATOM 2605 N N . MET A 1 329 ? -42.218 -22.985 43.151 1.00 81.25 329 MET A N 1
ATOM 2606 C CA . MET A 1 329 ? -42.484 -24.086 42.220 1.00 81.25 329 MET A CA 1
ATOM 2607 C C . MET A 1 329 ? -41.669 -25.345 42.554 1.00 81.25 329 MET A C 1
ATOM 2609 O O . MET A 1 329 ? -42.186 -26.451 42.412 1.00 81.25 329 MET A O 1
ATOM 2613 N N . ALA A 1 330 ? -40.435 -25.200 43.050 1.00 75.62 330 ALA A N 1
ATOM 2614 C CA . ALA A 1 330 ? -39.613 -26.332 43.484 1.00 75.62 330 ALA A CA 1
ATOM 2615 C C . ALA A 1 330 ? -40.163 -27.015 44.754 1.00 75.62 330 ALA A C 1
ATOM 2617 O O . ALA A 1 330 ? -40.177 -28.241 44.828 1.00 75.62 330 ALA A O 1
ATOM 2618 N N . GLY A 1 331 ? -40.679 -26.248 45.721 1.00 66.69 331 GLY A N 1
ATOM 2619 C CA . GLY A 1 331 ? -41.274 -26.800 46.948 1.00 66.69 331 GLY A CA 1
ATOM 2620 C C . GLY A 1 331 ? -42.639 -27.473 46.748 1.00 66.69 331 GLY A C 1
ATOM 2621 O O . GLY A 1 331 ? -43.005 -28.376 47.498 1.00 66.69 331 GLY A O 1
ATOM 2622 N N . SER A 1 332 ? -43.399 -27.088 45.716 1.00 62.78 332 SER A N 1
ATOM 2623 C CA . SER A 1 332 ? -44.708 -27.696 45.429 1.00 62.78 332 SER A CA 1
ATOM 2624 C C . SER A 1 332 ? -44.620 -29.145 44.927 1.00 62.78 332 SER A C 1
ATOM 2626 O O . SER A 1 332 ? -45.619 -29.862 45.002 1.00 62.78 332 SER A O 1
ATOM 2628 N N . PHE A 1 333 ? -43.461 -29.597 44.432 1.00 54.50 333 PHE A N 1
ATOM 2629 C CA . PHE A 1 333 ? -43.273 -30.980 43.973 1.00 54.50 333 PHE A CA 1
ATOM 2630 C C . PHE A 1 333 ? -43.186 -31.982 45.137 1.00 54.50 333 PHE A C 1
ATOM 2632 O O . PHE A 1 333 ? -43.632 -33.118 45.004 1.00 54.50 333 PHE A O 1
ATOM 2639 N N . GLU A 1 334 ? -42.707 -31.550 46.306 1.00 56.06 334 GLU A N 1
ATOM 2640 C CA . GLU A 1 334 ? -42.509 -32.415 47.480 1.00 56.06 334 GLU A CA 1
ATOM 2641 C C . GLU A 1 334 ? -43.826 -32.756 48.208 1.00 56.06 334 GLU A C 1
ATOM 2643 O O . GLU A 1 334 ? -43.926 -33.749 48.930 1.00 56.06 334 GLU A O 1
ATOM 2648 N N . HIS A 1 335 ? -44.883 -31.965 47.986 1.00 51.06 335 HIS A N 1
ATOM 2649 C CA . HIS A 1 335 ? -46.217 -32.232 48.533 1.00 51.06 335 HIS A CA 1
ATOM 2650 C C . HIS A 1 335 ? -47.091 -33.133 47.649 1.00 51.06 335 HIS A C 1
ATOM 2652 O O . HIS A 1 335 ? -48.080 -33.669 48.149 1.00 51.06 335 HIS A O 1
ATOM 2658 N N . ALA A 1 336 ? -46.731 -33.351 46.380 1.00 52.25 336 ALA A N 1
ATOM 2659 C CA . ALA A 1 336 ? -47.476 -34.250 45.498 1.00 52.25 336 ALA A CA 1
ATOM 2660 C C . ALA A 1 336 ? -47.177 -35.736 45.782 1.00 52.25 336 ALA A C 1
ATOM 2662 O O . ALA A 1 336 ? -48.059 -36.575 45.624 1.00 52.2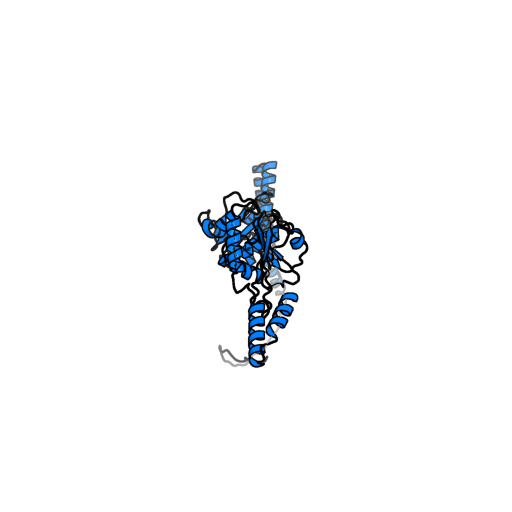5 336 ALA A O 1
ATOM 2663 N N . GLU A 1 337 ? -45.981 -36.067 46.277 1.00 49.78 337 GLU A N 1
ATOM 2664 C CA . GLU A 1 337 ? -45.578 -37.458 46.548 1.00 49.78 337 GLU A CA 1
ATOM 2665 C C . GLU A 1 337 ? -46.183 -38.023 47.851 1.00 49.78 337 GLU A C 1
ATOM 2667 O O . GLU A 1 337 ? -46.378 -39.228 47.994 1.00 49.78 337 GLU A O 1
ATOM 2672 N N . LYS A 1 338 ? -46.579 -37.162 48.801 1.00 50.25 338 LYS A N 1
ATOM 2673 C CA . LYS A 1 338 ? -47.215 -37.597 50.062 1.00 50.25 338 LYS A CA 1
ATOM 2674 C C . LYS A 1 338 ? -48.723 -37.843 49.965 1.00 50.25 338 LYS A C 1
ATOM 2676 O O . LYS A 1 338 ? -49.295 -38.379 50.911 1.00 50.25 338 LYS A O 1
ATOM 2681 N N . ALA A 1 339 ? -49.370 -37.488 48.855 1.00 50.19 339 ALA A N 1
ATOM 2682 C CA . ALA A 1 339 ? -50.809 -37.693 48.686 1.00 50.19 339 ALA A CA 1
ATOM 2683 C C . ALA A 1 339 ? -51.182 -39.107 48.192 1.00 50.19 339 ALA A C 1
ATOM 2685 O O . ALA A 1 339 ? -52.332 -39.502 48.363 1.00 50.19 339 ALA A O 1
ATOM 2686 N N . ASP A 1 340 ? -50.237 -39.889 47.653 1.00 48.06 340 ASP A N 1
ATOM 2687 C CA . ASP A 1 340 ? -50.520 -41.227 47.094 1.00 48.06 340 ASP A CA 1
ATOM 2688 C C . ASP A 1 340 ? -50.295 -42.385 48.092 1.00 48.06 340 ASP A C 1
ATOM 2690 O O . ASP A 1 340 ? -50.766 -43.500 47.895 1.00 48.06 340 ASP A O 1
ATOM 2694 N N . ASN A 1 341 ? -49.643 -42.133 49.236 1.00 48.31 341 ASN A N 1
ATOM 2695 C CA . ASN A 1 341 ? -49.236 -43.197 50.170 1.00 48.31 341 ASN A CA 1
ATOM 2696 C C . ASN A 1 341 ? -50.190 -43.447 51.358 1.00 48.31 341 ASN A C 1
ATOM 2698 O O . ASN A 1 341 ? -49.866 -44.224 52.253 1.00 48.31 341 ASN A O 1
ATOM 2702 N N . THR A 1 342 ? -51.382 -42.834 51.383 1.00 45.28 342 THR A N 1
ATOM 2703 C CA . THR A 1 342 ? -52.342 -42.973 52.508 1.00 45.28 342 THR A CA 1
ATOM 2704 C C . THR A 1 342 ? -53.554 -43.855 52.181 1.00 45.28 342 THR A C 1
ATOM 2706 O O . THR A 1 342 ? -54.634 -43.666 52.737 1.00 45.28 342 THR A O 1
ATOM 2709 N N . GLY A 1 343 ? -53.403 -44.813 51.261 1.00 41.00 343 GLY A N 1
ATOM 2710 C CA . GLY A 1 343 ? -54.534 -45.549 50.692 1.00 41.00 343 GLY A CA 1
ATOM 2711 C C . GLY A 1 343 ? -54.303 -47.027 50.386 1.00 41.00 343 GLY A C 1
ATOM 2712 O O . GLY A 1 343 ? -54.865 -47.507 49.408 1.00 41.00 343 GLY A O 1
ATOM 2713 N N . ARG A 1 344 ? -53.506 -47.775 51.165 1.00 36.78 344 ARG A N 1
ATOM 2714 C CA . ARG A 1 344 ? -53.572 -49.252 51.123 1.00 36.78 344 ARG A CA 1
ATOM 2715 C C . ARG A 1 344 ? -52.925 -49.916 52.341 1.00 36.78 344 ARG A C 1
ATOM 2717 O O . ARG A 1 344 ? -51.709 -49.978 52.457 1.00 36.78 344 ARG A O 1
ATOM 2724 N N . SER A 1 345 ? -53.757 -50.443 53.235 1.00 37.88 345 SER A N 1
ATOM 2725 C CA . SER A 1 345 ? -53.393 -51.508 54.178 1.00 37.88 345 SER A CA 1
ATOM 2726 C C . SER A 1 345 ? -54.568 -52.486 54.301 1.00 37.88 345 SER A C 1
ATOM 2728 O O . SER A 1 345 ? -55.710 -52.080 54.077 1.00 37.88 345 SER A O 1
ATOM 2730 N N . SER A 1 346 ? -54.254 -53.737 54.662 1.00 37.66 346 SER A N 1
ATOM 2731 C CA . SER A 1 346 ? -54.999 -55.016 54.564 1.00 37.66 346 SER A CA 1
ATOM 2732 C C . SER A 1 346 ? -54.758 -55.749 53.225 1.00 37.66 346 SER A C 1
ATOM 2734 O O . SER A 1 346 ? -54.940 -55.161 52.166 1.00 37.66 346 SER A O 1
ATOM 2736 N N . ASP A 1 347 ? -54.281 -56.999 53.173 1.00 34.56 347 ASP A N 1
ATOM 2737 C CA . ASP A 1 347 ? -54.318 -58.068 54.182 1.00 34.56 347 ASP A CA 1
ATOM 2738 C C . ASP A 1 347 ? -53.362 -59.248 53.841 1.00 34.56 347 ASP A C 1
ATOM 2740 O O . ASP A 1 347 ? -53.060 -59.453 52.665 1.00 34.56 347 ASP A O 1
ATOM 2744 N N . SER A 1 348 ? -53.001 -60.034 54.875 1.00 33.69 348 SER A N 1
ATOM 2745 C CA . SER A 1 348 ? -52.558 -61.462 54.918 1.00 33.69 348 SER A CA 1
ATOM 2746 C C . SER A 1 348 ? -51.274 -61.921 54.175 1.00 33.69 348 SER A C 1
ATOM 2748 O O . SER A 1 348 ? -51.164 -61.731 52.970 1.00 33.69 348 SER A O 1
ATOM 2750 N N . MET A 1 349 ? -50.229 -62.411 54.883 1.00 38.03 349 MET A N 1
ATOM 2751 C CA . MET A 1 349 ? -49.947 -63.827 55.300 1.00 38.03 349 MET A CA 1
ATOM 2752 C C . MET A 1 349 ? -49.665 -64.753 54.098 1.00 38.03 349 MET A C 1
ATOM 2754 O O . MET A 1 349 ? -50.422 -64.719 53.139 1.00 38.03 349 MET A O 1
ATOM 2758 N N . ASP A 1 350 ? -48.664 -65.631 54.018 1.00 39.53 350 ASP A N 1
ATOM 2759 C CA . ASP A 1 350 ? -47.575 -66.134 54.870 1.00 39.53 350 ASP A CA 1
ATOM 2760 C C . ASP A 1 350 ? -46.559 -66.849 53.928 1.00 39.53 350 ASP A C 1
ATOM 2762 O O . ASP A 1 350 ? -46.816 -66.976 52.730 1.00 39.53 350 ASP A O 1
ATOM 2766 N N . ASP A 1 351 ? -45.455 -67.347 54.502 1.00 34.56 351 ASP A N 1
ATOM 2767 C CA . ASP A 1 351 ? -44.559 -68.430 54.033 1.00 34.56 351 ASP A CA 1
ATOM 2768 C C . ASP A 1 351 ? -43.123 -68.064 53.580 1.00 34.56 351 ASP A C 1
ATOM 2770 O O . ASP A 1 351 ? -42.800 -67.786 52.426 1.00 34.56 351 ASP A O 1
ATOM 2774 N N . GLU A 1 352 ? -42.241 -68.160 54.578 1.00 33.09 352 GLU A N 1
ATOM 2775 C CA . GLU A 1 352 ? -40.800 -68.464 54.567 1.00 33.09 352 GLU A CA 1
ATOM 2776 C C . GLU A 1 352 ? -40.602 -70.019 54.505 1.00 33.09 352 GLU A C 1
ATOM 2778 O O . GLU A 1 352 ? -41.605 -70.718 54.675 1.00 33.09 352 GLU A O 1
ATOM 2783 N N . PRO A 1 353 ? -39.404 -70.657 54.349 1.00 59.75 353 PRO A N 1
ATOM 2784 C CA . PRO A 1 353 ? -38.028 -70.196 54.051 1.00 59.75 353 PRO A CA 1
ATOM 2785 C C . PRO A 1 353 ? -37.346 -70.914 52.859 1.00 59.75 353 PRO A C 1
ATOM 2787 O O . PRO A 1 353 ? -37.781 -71.974 52.421 1.00 59.75 353 PRO A O 1
ATOM 2790 N N . THR A 1 354 ? -36.176 -70.424 52.415 1.00 34.16 354 THR A N 1
ATOM 2791 C CA . THR A 1 354 ? -34.866 -71.124 52.567 1.00 34.16 354 THR A CA 1
ATOM 2792 C C . THR A 1 354 ? -33.703 -70.410 51.849 1.00 34.16 354 THR A C 1
ATOM 2794 O O . THR A 1 354 ? -33.732 -70.208 50.645 1.00 34.16 354 THR A O 1
ATOM 2797 N N . HIS A 1 355 ? -32.694 -70.055 52.658 1.00 34.81 355 HIS A N 1
ATOM 2798 C CA . HIS A 1 355 ? -31.235 -70.252 52.526 1.00 34.81 355 HIS A CA 1
ATOM 2799 C C . HIS A 1 355 ? -30.413 -69.941 51.244 1.00 34.81 355 HIS A C 1
ATOM 2801 O O . HIS A 1 355 ? -30.801 -70.228 50.123 1.00 34.81 355 HIS A O 1
ATOM 2807 N N . GLU A 1 356 ? -29.163 -69.532 51.543 1.00 36.19 356 GLU A N 1
ATOM 2808 C CA . GLU A 1 356 ? -27.914 -69.452 50.741 1.00 36.19 356 GLU A CA 1
ATOM 2809 C C . GLU A 1 356 ? -27.608 -68.071 50.122 1.00 36.19 356 GLU A C 1
ATOM 2811 O O . GLU A 1 356 ? -28.257 -67.631 49.186 1.00 36.19 356 GLU A O 1
ATOM 2816 N N . ALA A 1 357 ? -26.782 -67.213 50.738 1.00 32.44 357 ALA A N 1
ATOM 2817 C CA . ALA A 1 357 ? -25.334 -67.265 51.020 1.00 32.44 357 ALA A CA 1
ATOM 2818 C C . ALA A 1 357 ? -24.427 -66.824 49.846 1.00 32.44 357 ALA A C 1
ATOM 2820 O O . ALA A 1 357 ? -24.532 -67.321 48.732 1.00 32.44 357 ALA A O 1
ATOM 2821 N N . CYS A 1 358 ? -23.469 -65.960 50.217 1.00 30.81 358 CYS A N 1
ATOM 2822 C CA . CYS A 1 358 ? -22.201 -65.592 49.569 1.00 30.81 358 CYS A CA 1
ATOM 2823 C C . CYS A 1 358 ? -22.164 -64.445 48.536 1.00 30.81 358 CYS A C 1
ATOM 2825 O O . CYS A 1 358 ? -22.491 -64.594 47.365 1.00 30.81 358 CYS A O 1
ATOM 2827 N N . ASP A 1 359 ? -21.634 -63.310 49.015 1.00 33.69 359 ASP A N 1
ATOM 2828 C CA . ASP A 1 359 ? -20.315 -62.774 48.636 1.00 33.69 359 ASP A CA 1
ATOM 2829 C C . ASP A 1 359 ? -19.935 -62.761 47.144 1.00 33.69 359 ASP A C 1
ATOM 2831 O O . ASP A 1 359 ? -19.571 -63.782 46.567 1.00 33.69 359 ASP A O 1
ATOM 2835 N N . ASN A 1 360 ? -19.791 -61.568 46.561 1.00 33.44 360 ASN A N 1
ATOM 2836 C CA . ASN A 1 360 ? -18.484 -60.899 46.533 1.00 33.44 360 ASN A CA 1
ATOM 2837 C C . ASN A 1 360 ? -18.506 -59.600 45.725 1.00 33.44 360 ASN A C 1
ATOM 2839 O O . ASN A 1 360 ? -19.152 -59.466 44.686 1.00 33.44 360 ASN A O 1
ATOM 2843 N N . ALA A 1 361 ? -17.727 -58.660 46.243 1.00 35.22 361 ALA A N 1
ATOM 2844 C CA . ALA A 1 361 ? -17.318 -57.438 45.595 1.00 35.22 361 ALA A CA 1
ATOM 2845 C C . ALA A 1 361 ? -16.295 -57.688 44.469 1.00 35.22 361 ALA A C 1
ATOM 2847 O O . ALA A 1 361 ? -15.559 -58.669 44.475 1.00 35.22 361 ALA A O 1
ATOM 2848 N N . GLU A 1 362 ? -16.229 -56.685 43.592 1.00 35.66 362 GLU A N 1
ATOM 2849 C CA . GLU A 1 362 ? -15.029 -56.173 42.919 1.00 35.66 362 GLU A CA 1
ATOM 2850 C C . GLU A 1 362 ? -14.358 -56.926 41.743 1.00 35.66 362 GLU A C 1
ATOM 2852 O O . GLU A 1 362 ? -13.885 -58.051 41.816 1.00 35.66 362 GLU A O 1
ATOM 2857 N N . GLU A 1 363 ? -14.182 -56.120 40.685 1.00 33.72 363 GLU A N 1
ATOM 2858 C CA . GLU A 1 363 ? -12.949 -55.930 39.906 1.00 33.72 363 GLU A CA 1
ATOM 2859 C C . GLU A 1 363 ? -12.824 -56.487 38.470 1.00 33.72 363 GLU A C 1
ATOM 2861 O O . GLU A 1 363 ? -13.135 -57.621 38.127 1.00 33.72 363 GLU A O 1
ATOM 2866 N N . HIS A 1 364 ? -12.236 -55.609 37.646 1.00 32.56 364 HIS A N 1
ATOM 2867 C CA . HIS A 1 364 ? -11.532 -55.825 36.379 1.00 32.56 364 HIS A CA 1
ATOM 2868 C C . HIS A 1 364 ? -12.288 -55.904 35.037 1.00 32.56 364 HIS A C 1
ATOM 2870 O O . HIS A 1 364 ? -12.555 -56.943 34.449 1.00 32.56 364 HIS A O 1
ATOM 2876 N N . ARG A 1 365 ? -12.417 -54.709 34.441 1.00 32.44 365 ARG A N 1
ATOM 2877 C CA . ARG A 1 365 ? -11.609 -54.226 33.296 1.00 32.44 365 ARG A CA 1
ATOM 2878 C C . ARG A 1 365 ? -11.261 -55.242 32.177 1.00 32.44 365 ARG A C 1
ATOM 2880 O O . ARG A 1 365 ? -10.446 -56.139 32.348 1.00 32.44 365 ARG A O 1
ATOM 2887 N N . SER A 1 366 ? -11.613 -54.817 30.954 1.00 32.91 366 SER A N 1
ATOM 2888 C CA . SER A 1 366 ? -10.888 -55.023 29.679 1.00 32.91 366 SER A CA 1
ATOM 2889 C C . SER A 1 366 ? -11.152 -56.319 28.888 1.00 32.91 366 SER A C 1
ATOM 2891 O O . SER A 1 366 ? -10.541 -57.351 29.152 1.00 32.91 366 SER A O 1
ATOM 2893 N N . LYS A 1 367 ? -11.886 -56.192 27.768 1.00 33.34 367 LYS A N 1
ATOM 2894 C CA . LYS A 1 367 ? -11.383 -56.403 26.384 1.00 33.34 367 LYS A CA 1
ATOM 2895 C C . LYS A 1 367 ? -12.540 -56.467 25.382 1.00 33.34 367 LYS A C 1
ATOM 2897 O O . LYS A 1 367 ? -13.310 -57.417 25.405 1.00 33.34 367 LYS A O 1
ATOM 2902 N N . ARG A 1 368 ? -12.558 -55.536 24.424 1.00 35.16 368 ARG A N 1
ATOM 2903 C CA . ARG A 1 368 ? -12.494 -55.835 22.976 1.00 35.16 368 ARG A CA 1
ATOM 2904 C C . ARG A 1 368 ? -12.409 -54.530 22.176 1.00 35.16 368 ARG A C 1
ATOM 2906 O O . ARG A 1 368 ? -13.396 -53.849 21.939 1.00 35.16 368 ARG A O 1
ATOM 2913 N N . LYS A 1 369 ? -11.172 -54.194 21.797 1.00 38.22 369 LYS A N 1
ATOM 2914 C CA . LYS A 1 369 ? -10.859 -53.492 20.544 1.00 38.22 369 LYS A CA 1
ATOM 2915 C C . LYS A 1 369 ? -10.923 -54.496 19.378 1.00 38.22 369 LYS A C 1
ATOM 2917 O O . LYS A 1 369 ? -10.779 -55.693 19.626 1.00 38.22 369 LYS A O 1
ATOM 2922 N N . LEU A 1 370 ? -10.967 -53.931 18.164 1.00 36.66 370 LEU A N 1
ATOM 2923 C CA . LEU A 1 370 ? -10.989 -54.492 16.795 1.00 36.66 370 LEU A CA 1
ATOM 2924 C C . LEU A 1 370 ? -12.416 -54.720 16.258 1.00 36.66 370 LEU A C 1
ATOM 2926 O O . LEU A 1 370 ? -13.201 -55.377 16.924 1.00 36.66 370 LEU A O 1
ATOM 2930 N N . LYS A 1 371 ? -12.794 -54.233 15.066 1.00 36.88 371 LYS A N 1
ATOM 2931 C CA . LYS A 1 371 ? -11.992 -54.069 13.837 1.00 36.88 371 LYS A CA 1
ATOM 2932 C C . LYS A 1 371 ? -12.742 -53.251 12.758 1.00 36.88 371 LYS A C 1
ATOM 2934 O O . LYS A 1 371 ? -13.964 -53.311 12.740 1.00 36.88 371 LYS A O 1
ATOM 2939 N N . GLU A 1 372 ? -11.948 -52.651 11.857 1.00 39.69 372 GLU A N 1
ATOM 2940 C CA . GLU A 1 372 ? -12.220 -52.272 10.441 1.00 39.69 372 GLU A CA 1
ATOM 2941 C C . GLU A 1 372 ? -13.218 -51.118 10.182 1.00 39.69 372 GLU A C 1
ATOM 2943 O O . GLU A 1 372 ? -14.327 -51.131 10.697 1.00 39.69 372 GLU A O 1
ATOM 2948 N N . ASN A 1 373 ? -12.914 -50.068 9.405 1.00 42.91 373 ASN A N 1
ATOM 2949 C CA . ASN A 1 373 ? -11.853 -49.792 8.417 1.00 42.91 373 ASN A CA 1
ATOM 2950 C C . ASN A 1 373 ? -11.458 -48.311 8.429 1.00 42.91 373 ASN A C 1
ATOM 2952 O O . ASN A 1 373 ? -12.353 -47.478 8.699 1.00 42.91 373 ASN A O 1
#

Sequence (373 aa):
MALLLILISSLLNPLKGIRWRKCLFVLVYFLASMTNAAVRNITFELLCKLDFEDVLVGANPALIFITPGKCSICERFESVYLEFAADPIYTGIMIELLNFQGDIYHVNSSVVPWSIPLESPVILLADSERKLPYCGYLHHLHLTNAIHQFSNGVRAARLTDANFEHDTQASTGSTTGDWLIIFDLVNTSALQVYDGLAVSLRARGISLGIVDPSKSTQTGKRFDVSRQVSEQPSMLMLHRSQVYRYSGTLKRFDFAPVLQFALNSFHEHQAHAVPRPRMRFDEILDWIVEHYLKLEVQHGSFVILAAGIFVLFLAASSIGLLLVTCFWMAGSFEHAEKADNTGRSSDSMDDEPTHEACDNAEEHRSKRKLKEN

pLDDT: mean 75.26, std 18.73, range [30.81, 95.56]

Foldseek 3Di:
DVVVVVVVVVVPVPDPDPVVVVVVVVVVVVVVQQQQLPADEDEPVVVQVDQQALFDQLAQFAKEFEAAPDDPCVVLVVVLVVVVSPDPLRTGPCCVVPVRDYHHYYYHDQDDPDPQPDGDGWMWTDHNPATATAPADSDNVLVVQLRNLRSVVQFAAEDALVCPCVQQVLQVLPGPFKEKEKEAPDDPSLRRHRRNVQSSVVSVVYHYYYYHCCRRVQVCVQVVNDPPNPCFMWIWMRDRQKIQTDPDTHHRSPCPVVCCCRPPCSVVGDIDGRGDRDDPVNVVVVVVVVVLVVVCVVPNPVVVVVVVVVVVVVVVVVVVVVVVVVVVVVVVVVVVVVVPPPDDDDDDDDDDDDDDDDDDDDDDDDDDDDDDD

Organism: NCBI:txid59628